Protein AF-A0A7S3NIK1-F1 (afdb_monomer_lite)

Structure (mmCIF, N/CA/C/O backbone):
data_AF-A0A7S3NIK1-F1
#
_entry.id   AF-A0A7S3NIK1-F1
#
loop_
_atom_site.group_PDB
_atom_site.id
_atom_site.type_symbol
_atom_site.label_atom_id
_atom_site.label_alt_id
_atom_site.label_comp_id
_atom_site.label_asym_id
_atom_site.label_entity_id
_atom_site.label_seq_id
_atom_site.pdbx_PDB_ins_code
_atom_site.Cartn_x
_atom_site.Cartn_y
_atom_site.Cartn_z
_atom_site.occupancy
_atom_site.B_iso_or_equiv
_atom_site.auth_seq_id
_atom_site.auth_comp_id
_atom_site.auth_asym_id
_atom_site.auth_atom_id
_atom_site.pdbx_PDB_model_num
ATOM 1 N N . MET A 1 1 ? -53.171 -4.114 9.695 1.00 40.03 1 MET A N 1
ATOM 2 C CA . MET A 1 1 ? -53.100 -5.341 10.516 1.00 40.03 1 MET A CA 1
ATOM 3 C C . MET A 1 1 ? -53.029 -4.921 11.972 1.00 40.03 1 MET A C 1
ATOM 5 O O . MET A 1 1 ? -52.036 -4.329 12.366 1.00 40.03 1 MET A O 1
ATOM 9 N N . ILE A 1 2 ? -54.111 -5.122 12.722 1.00 48.03 2 ILE A N 1
ATOM 10 C CA . ILE A 1 2 ? -54.216 -4.794 14.151 1.00 48.03 2 ILE A CA 1
ATOM 11 C C . ILE A 1 2 ? -54.358 -6.115 14.910 1.00 48.03 2 ILE A C 1
ATOM 13 O O . ILE A 1 2 ? -55.269 -6.879 14.589 1.00 48.03 2 ILE A O 1
ATOM 17 N N . PRO A 1 3 ? -53.511 -6.367 15.918 1.00 45.62 3 PRO A N 1
ATOM 18 C CA . PRO A 1 3 ? -53.855 -7.240 17.037 1.00 45.62 3 PRO A CA 1
ATOM 19 C C . PRO A 1 3 ? -53.638 -6.491 18.385 1.00 45.62 3 PRO A C 1
ATOM 21 O O . PRO A 1 3 ? -53.131 -5.371 18.390 1.00 45.62 3 PRO A O 1
ATOM 24 N N . PRO A 1 4 ? -54.121 -7.001 19.532 1.00 42.94 4 PRO A N 1
ATOM 25 C CA . PRO A 1 4 ? -55.386 -6.563 20.109 1.00 42.94 4 PRO A CA 1
ATOM 26 C C . PRO A 1 4 ? -55.231 -5.847 21.464 1.00 42.94 4 PRO A C 1
ATOM 28 O O . PRO A 1 4 ? -54.153 -5.719 22.039 1.00 42.94 4 PRO A O 1
ATOM 31 N N . GLN A 1 5 ? -56.379 -5.377 21.948 1.00 35.81 5 GLN A N 1
ATOM 32 C CA . GLN A 1 5 ? -56.616 -4.658 23.195 1.00 35.81 5 GLN A CA 1
ATOM 33 C C . GLN A 1 5 ? -56.135 -5.379 24.471 1.00 35.81 5 GLN A C 1
ATOM 35 O O . GLN A 1 5 ? -56.165 -6.602 24.583 1.00 35.81 5 GLN A O 1
ATOM 40 N N . LYS A 1 6 ? -55.780 -4.559 25.470 1.00 42.66 6 LYS A N 1
ATOM 41 C CA . LYS A 1 6 ? -55.542 -4.920 26.879 1.00 42.66 6 LYS A CA 1
ATOM 42 C C . LYS A 1 6 ? -56.757 -5.632 27.511 1.00 42.66 6 LYS A C 1
ATOM 44 O O . LYS A 1 6 ? -57.875 -5.161 27.312 1.00 42.66 6 LYS A O 1
ATOM 49 N N . PRO A 1 7 ? -56.561 -6.585 28.437 1.00 43.38 7 PRO A N 1
ATOM 50 C CA . PRO A 1 7 ? -57.414 -6.726 29.623 1.00 43.38 7 PRO A CA 1
ATOM 51 C C . PRO A 1 7 ? -56.885 -5.767 30.714 1.00 43.38 7 PRO A C 1
ATOM 53 O O . PRO A 1 7 ? -55.688 -5.715 30.972 1.00 43.38 7 PRO A O 1
ATOM 56 N N . SER A 1 8 ? -57.634 -4.794 31.239 1.00 36.41 8 SER A N 1
ATOM 57 C CA . SER A 1 8 ? -58.814 -4.854 32.119 1.00 36.41 8 SER A CA 1
ATOM 58 C C . SER A 1 8 ? -58.598 -5.618 33.438 1.00 36.41 8 SER A C 1
ATOM 60 O O . SER A 1 8 ? -58.523 -6.841 33.469 1.00 36.41 8 SER A O 1
ATOM 62 N N . ARG A 1 9 ? -58.489 -4.817 34.510 1.00 41.56 9 ARG A N 1
ATOM 63 C CA . ARG A 1 9 ? -58.678 -5.051 35.957 1.00 41.56 9 ARG A CA 1
ATOM 64 C C . ARG A 1 9 ? -58.806 -6.501 36.478 1.00 41.56 9 ARG A C 1
ATOM 66 O O . ARG A 1 9 ? -59.852 -7.129 36.358 1.00 41.56 9 ARG A O 1
ATOM 73 N N . ARG A 1 10 ? -57.836 -6.886 37.315 1.00 39.06 10 ARG A N 1
ATOM 74 C CA . ARG A 1 10 ? -58.044 -7.437 38.673 1.00 39.06 10 ARG A CA 1
ATOM 75 C C . ARG A 1 10 ? -57.141 -6.598 39.592 1.00 39.06 10 ARG A C 1
ATOM 77 O O . ARG A 1 10 ? -55.967 -6.460 39.292 1.00 39.06 10 ARG A O 1
ATOM 84 N N . GLY A 1 11 ? -57.600 -5.869 40.603 1.00 33.97 11 GLY A N 1
ATOM 85 C CA . GLY A 1 11 ? -58.694 -6.192 41.504 1.00 33.97 11 GLY A CA 1
ATOM 86 C C . GLY A 1 11 ? -58.183 -7.186 42.541 1.00 33.97 11 GLY A C 1
ATOM 87 O O . GLY A 1 11 ? -58.172 -8.376 42.258 1.00 33.97 11 GLY A O 1
ATOM 88 N N . SER A 1 12 ? -57.766 -6.644 43.692 1.00 41.38 12 SER A N 1
ATOM 89 C CA . SER A 1 12 ? -57.596 -7.293 45.002 1.00 41.38 12 SER A CA 1
ATOM 90 C C . SER A 1 12 ? -56.647 -8.492 45.116 1.00 41.38 12 SER A C 1
ATOM 92 O O . SER A 1 12 ? -56.980 -9.590 44.687 1.00 41.38 12 SER A O 1
ATOM 94 N N . PHE A 1 13 ? -55.553 -8.304 45.858 1.00 35.31 13 PHE A N 1
ATOM 95 C CA . PHE A 1 13 ? -55.378 -8.979 47.152 1.00 35.31 13 PHE A CA 1
ATOM 96 C C . PHE A 1 13 ? -54.256 -8.270 47.930 1.00 35.31 13 PHE A C 1
ATOM 98 O O . PHE A 1 13 ? -53.100 -8.679 47.920 1.00 35.31 13 PHE A O 1
ATOM 105 N N . SER A 1 14 ? -54.576 -7.140 48.564 1.00 36.00 14 SER A N 1
ATOM 106 C CA . SER A 1 14 ? -53.755 -6.659 49.673 1.00 36.00 14 SER A CA 1
ATOM 107 C C . SER A 1 14 ? -54.003 -7.618 50.830 1.00 36.00 14 SER A C 1
ATOM 109 O O . SER A 1 14 ? -55.100 -7.644 51.388 1.00 36.00 14 SER A O 1
ATOM 111 N N . TYR A 1 15 ? -53.014 -8.443 51.154 1.00 35.22 15 TYR A N 1
ATOM 112 C CA . TYR A 1 15 ? -53.015 -9.248 52.368 1.00 35.22 15 TYR A CA 1
ATOM 113 C C . TYR A 1 15 ? -52.790 -8.307 53.563 1.00 35.22 15 TYR A C 1
ATOM 115 O O . TYR A 1 15 ? -51.709 -8.248 54.136 1.00 35.22 15 TYR A O 1
ATOM 123 N N . SER A 1 16 ? -53.806 -7.515 53.916 1.00 39.84 16 SER A N 1
ATOM 124 C CA . SER A 1 16 ? -53.871 -6.768 55.177 1.00 39.84 16 SER A CA 1
ATOM 125 C C . SER A 1 16 ? -54.330 -7.730 56.278 1.00 39.84 16 SER A C 1
ATOM 127 O O . SER A 1 16 ? -55.423 -7.611 56.824 1.00 39.84 16 SER A O 1
ATOM 129 N N . GLY A 1 17 ? -53.526 -8.766 56.524 1.00 38.84 17 GLY A N 1
ATOM 130 C CA . GLY A 1 17 ? -53.769 -9.765 57.569 1.00 38.84 17 GLY A CA 1
ATOM 131 C C . GLY A 1 17 ? -53.157 -9.400 58.923 1.00 38.84 17 GLY A C 1
ATOM 132 O O . GLY A 1 17 ? -53.387 -10.109 59.894 1.00 38.84 17 GLY A O 1
ATOM 133 N N . TYR A 1 18 ? -52.397 -8.303 59.003 1.00 38.28 18 TYR A N 1
ATOM 134 C CA . TYR A 1 18 ? -51.656 -7.908 60.208 1.00 38.28 18 TYR A CA 1
ATOM 135 C C . TYR A 1 18 ? -51.915 -6.464 60.673 1.00 38.28 18 TYR A C 1
ATOM 137 O O . TYR A 1 18 ? -51.266 -5.998 61.603 1.00 38.28 18 TYR A O 1
ATOM 145 N N . ASP A 1 19 ? -52.926 -5.780 60.124 1.00 38.53 19 ASP A N 1
ATOM 146 C CA . ASP A 1 19 ? -53.358 -4.460 60.626 1.00 38.53 19 ASP A CA 1
ATOM 147 C C . ASP A 1 19 ? -54.192 -4.544 61.923 1.00 38.53 19 ASP A C 1
ATOM 149 O O . ASP A 1 19 ? -54.491 -3.527 62.547 1.00 38.53 19 ASP A O 1
ATOM 153 N N . GLY A 1 20 ? -54.561 -5.754 62.360 1.00 37.47 20 GLY A N 1
ATOM 154 C CA . GLY A 1 20 ? -55.362 -5.974 63.569 1.00 37.47 20 GLY A CA 1
ATOM 155 C C . GLY A 1 20 ? -54.567 -6.168 64.864 1.00 37.47 20 GLY A C 1
ATOM 156 O O . GLY A 1 20 ? -55.143 -6.018 65.935 1.00 37.47 20 GLY A O 1
ATOM 157 N N . LEU A 1 21 ? -53.268 -6.490 64.795 1.00 41.47 21 LEU A N 1
ATOM 158 C CA . LEU A 1 21 ? -52.481 -6.880 65.981 1.00 41.47 21 LEU A CA 1
ATOM 159 C C . LEU A 1 21 ? -51.352 -5.913 66.363 1.00 41.47 21 LEU A C 1
ATOM 161 O O . LEU A 1 21 ? -50.848 -5.984 67.480 1.00 41.47 21 LEU A O 1
ATOM 165 N N . VAL A 1 22 ? -51.007 -4.947 65.506 1.00 39.66 22 VAL A N 1
ATOM 166 C CA . VAL A 1 22 ? -50.006 -3.901 65.816 1.00 39.66 22 VAL A CA 1
ATOM 167 C C . VAL A 1 22 ? -50.674 -2.594 66.282 1.00 39.66 22 VAL A C 1
ATOM 169 O O . VAL A 1 22 ? -50.072 -1.527 66.282 1.00 39.66 22 VAL A O 1
ATOM 172 N N . ARG A 1 23 ? -51.935 -2.660 66.730 1.00 40.28 23 ARG A N 1
ATOM 173 C CA . ARG A 1 23 ? -52.625 -1.553 67.421 1.00 40.28 23 ARG A CA 1
ATOM 174 C C . ARG A 1 23 ? -52.653 -1.682 68.944 1.00 40.28 23 ARG A C 1
ATOM 176 O O . ARG A 1 23 ? -53.230 -0.833 69.606 1.00 40.28 23 ARG A O 1
ATOM 183 N N . CYS A 1 24 ? -51.992 -2.683 69.522 1.00 42.09 24 CYS A N 1
ATOM 184 C CA . CYS A 1 24 ? -52.022 -2.888 70.974 1.00 42.09 24 CYS A CA 1
ATOM 185 C C . CYS A 1 24 ? -50.869 -2.236 71.757 1.00 42.09 24 CYS A C 1
ATOM 187 O O . CYS A 1 24 ? -50.846 -2.376 72.972 1.00 42.09 24 CYS A O 1
ATOM 189 N N . ASN A 1 25 ? -49.941 -1.501 71.125 1.00 41.84 25 ASN A N 1
ATOM 190 C CA . ASN A 1 25 ? -48.767 -0.959 71.837 1.00 41.84 25 ASN A CA 1
ATOM 191 C C . ASN A 1 25 ? -48.508 0.547 71.692 1.00 41.84 25 ASN A C 1
ATOM 193 O O . ASN A 1 25 ? -47.425 1.008 72.037 1.00 41.84 25 ASN A O 1
ATOM 197 N N . LEU A 1 26 ? -49.500 1.343 71.281 1.00 41.62 26 LEU A N 1
ATOM 198 C CA . LEU A 1 26 ? -49.404 2.809 71.402 1.00 41.62 26 LEU A CA 1
ATOM 199 C C . LEU A 1 26 ? -50.635 3.478 72.032 1.00 41.62 26 LEU A C 1
ATOM 201 O O . LEU A 1 26 ? -50.735 4.700 72.032 1.00 41.62 26 LEU A O 1
ATOM 205 N N . GLU A 1 27 ? -51.538 2.694 72.622 1.00 38.38 27 GLU A N 1
ATOM 206 C CA . GLU A 1 27 ? -52.714 3.191 73.353 1.00 38.38 27 GLU A CA 1
ATOM 207 C C . GLU A 1 27 ? -52.687 2.834 74.845 1.00 38.38 27 GLU A C 1
ATOM 209 O O . GLU A 1 27 ? -53.660 3.058 75.545 1.00 38.38 27 GLU A O 1
ATOM 214 N N . ILE A 1 28 ? -51.571 2.341 75.396 1.00 44.88 28 ILE A N 1
ATOM 215 C CA . ILE A 1 28 ? -51.444 2.223 76.863 1.00 44.88 28 ILE A CA 1
ATOM 216 C C . ILE A 1 28 ? -50.908 3.534 77.462 1.00 44.88 28 ILE A C 1
ATOM 218 O O . ILE A 1 28 ? -51.388 3.975 78.506 1.00 44.88 28 ILE A O 1
ATOM 222 N N . GLU A 1 29 ? -50.013 4.244 76.762 1.00 39.91 29 GLU A N 1
ATOM 223 C CA . GLU A 1 29 ? -49.643 5.623 77.134 1.00 39.91 29 GLU A CA 1
ATOM 224 C C . GLU A 1 29 ? -50.674 6.664 76.674 1.00 39.91 29 GLU A C 1
ATOM 226 O O . GLU A 1 29 ? -50.793 7.722 77.294 1.00 39.91 29 GLU A O 1
ATOM 231 N N . THR A 1 30 ? -51.472 6.341 75.649 1.00 42.47 30 THR A N 1
ATOM 232 C CA . THR A 1 30 ? -52.573 7.185 75.155 1.00 42.47 30 THR A CA 1
ATOM 233 C C . THR A 1 30 ? -53.957 6.574 75.367 1.00 42.47 30 THR A C 1
ATOM 235 O O . THR A 1 30 ? -54.911 6.976 74.705 1.00 42.47 30 THR A O 1
ATOM 238 N N . CYS A 1 31 ? -54.119 5.731 76.395 1.00 42.75 31 CYS A N 1
ATOM 239 C CA . CYS A 1 31 ? -55.397 5.581 77.097 1.00 42.75 31 CYS A CA 1
ATOM 240 C C . CYS A 1 31 ? -55.687 6.921 77.794 1.00 42.75 31 CYS A C 1
ATOM 242 O O . CYS A 1 31 ? -55.640 7.075 79.018 1.00 42.75 31 CYS A O 1
ATOM 244 N N . ALA A 1 32 ? -55.908 7.941 76.968 1.00 44.91 32 ALA A N 1
ATOM 245 C CA . ALA A 1 32 ? -56.572 9.160 77.304 1.00 44.91 32 ALA A CA 1
ATOM 246 C C . ALA A 1 32 ? -57.941 8.704 77.777 1.00 44.91 32 ALA A C 1
ATOM 248 O O . ALA A 1 32 ? -58.820 8.373 76.984 1.00 44.91 32 ALA A O 1
ATOM 249 N N . ILE A 1 33 ? -58.084 8.641 79.100 1.00 46.81 33 ILE A N 1
ATOM 250 C CA . ILE A 1 33 ? -59.380 8.750 79.756 1.00 46.81 33 ILE A CA 1
ATOM 251 C C . ILE A 1 33 ? -60.106 9.849 78.976 1.00 46.81 33 ILE A C 1
ATOM 253 O O . ILE A 1 33 ? -59.570 10.965 78.950 1.00 46.81 33 ILE A O 1
ATOM 257 N N . PRO A 1 34 ? -61.217 9.539 78.278 1.00 45.56 34 PRO A N 1
ATOM 258 C CA . PRO A 1 34 ? -61.887 10.498 77.418 1.00 45.56 34 PRO A CA 1
ATOM 259 C C . PRO A 1 34 ? -62.023 11.809 78.179 1.00 45.56 34 PRO A C 1
ATOM 261 O O . PRO A 1 34 ? -62.511 11.816 79.312 1.00 45.56 34 PRO A O 1
ATOM 264 N N . SER A 1 35 ? -61.537 12.906 77.599 1.00 50.72 35 SER A N 1
ATOM 265 C CA . SER A 1 35 ? -61.493 14.229 78.240 1.00 50.72 35 SER A CA 1
ATOM 266 C C . SER A 1 35 ? -62.871 14.709 78.720 1.00 50.72 35 SER A C 1
ATOM 268 O O . SER A 1 35 ? -62.959 15.659 79.490 1.00 50.72 35 SER A O 1
ATOM 270 N N . GLU A 1 36 ? -63.935 14.040 78.274 1.00 50.03 36 GLU A N 1
ATOM 271 C CA . GLU A 1 36 ? -65.335 14.280 78.615 1.00 50.03 36 GLU A CA 1
ATOM 272 C C . GLU A 1 36 ? -65.764 13.680 79.967 1.00 50.03 36 GLU A C 1
ATOM 274 O O . GLU A 1 36 ? -66.833 14.013 80.475 1.00 50.03 36 GLU A O 1
ATOM 279 N N . LEU A 1 37 ? -64.927 12.858 80.610 1.00 50.84 37 LEU A N 1
ATOM 280 C CA . LEU A 1 37 ? -65.137 12.420 81.989 1.00 50.84 37 LEU A CA 1
ATOM 281 C C . LEU A 1 37 ? -64.324 13.304 82.939 1.00 50.84 37 LEU A C 1
ATOM 283 O O . LEU A 1 37 ? -63.102 13.177 83.079 1.00 50.84 37 LEU A O 1
ATOM 287 N N . ASN A 1 38 ? -65.034 14.208 83.613 1.00 50.50 38 ASN A N 1
ATOM 288 C CA . ASN A 1 38 ? -64.518 15.141 84.615 1.00 50.50 38 ASN A CA 1
ATOM 289 C C . ASN A 1 38 ? -64.199 14.406 85.939 1.00 50.50 38 ASN A C 1
ATOM 291 O O . ASN A 1 38 ? -64.773 14.674 86.989 1.00 50.50 38 ASN A O 1
ATOM 295 N N . LEU A 1 39 ? -63.327 13.399 85.859 1.00 56.00 39 LEU A N 1
ATOM 296 C CA . LEU A 1 39 ? -62.849 12.603 86.988 1.00 56.00 39 LEU A CA 1
ATOM 297 C C . LEU A 1 39 ? -61.749 13.369 87.733 1.00 56.00 39 LEU A C 1
ATOM 299 O O . LEU A 1 39 ? -60.856 13.948 87.102 1.00 56.00 39 LEU A O 1
ATOM 303 N N . ASN A 1 40 ? -61.802 13.349 89.068 1.00 65.50 40 ASN A N 1
ATOM 304 C CA . ASN A 1 40 ? -60.803 13.973 89.933 1.00 65.50 40 ASN A CA 1
ATOM 305 C C . ASN A 1 40 ? -59.407 13.374 89.644 1.00 65.50 40 ASN A C 1
ATOM 307 O O . ASN A 1 40 ? -59.286 12.229 89.206 1.00 65.50 40 ASN A O 1
ATOM 311 N N . VAL A 1 41 ? -58.331 14.132 89.879 1.00 64.62 41 VAL A N 1
ATOM 312 C CA . VAL A 1 41 ? -56.941 13.684 89.642 1.00 64.62 41 VAL A CA 1
ATOM 313 C C . VAL A 1 41 ? -56.649 12.369 90.377 1.00 64.62 41 VAL A C 1
ATOM 315 O O . VAL A 1 41 ? -55.933 11.515 89.855 1.00 64.62 41 VAL A O 1
ATOM 318 N N . GLU A 1 42 ? -57.251 12.180 91.549 1.00 64.50 42 GLU A N 1
ATOM 319 C CA . GLU A 1 42 ? -57.157 10.945 92.331 1.00 64.50 42 GLU A CA 1
ATOM 320 C C . GLU A 1 42 ? -57.913 9.767 91.693 1.00 64.50 42 GLU A C 1
ATOM 322 O O . GLU A 1 42 ? -57.385 8.658 91.667 1.00 64.50 42 GLU A O 1
ATOM 327 N N . ASP A 1 43 ? -59.062 9.996 91.054 1.00 65.50 43 ASP A N 1
ATOM 328 C CA . ASP A 1 43 ? -59.821 8.946 90.356 1.00 65.50 43 ASP A CA 1
ATOM 329 C C . ASP A 1 43 ? -59.130 8.514 89.057 1.00 65.50 43 ASP A C 1
ATOM 331 O O . ASP A 1 43 ? -59.113 7.334 88.712 1.00 65.50 43 ASP A O 1
ATOM 335 N N . LYS A 1 44 ? -58.476 9.448 88.352 1.00 63.59 44 LYS A N 1
ATOM 336 C CA . LYS A 1 44 ? -57.647 9.128 87.175 1.00 63.59 44 LYS A CA 1
ATOM 337 C C . LYS A 1 44 ? -56.408 8.316 87.558 1.00 63.59 44 LYS A C 1
ATOM 339 O O . LYS A 1 44 ? -56.015 7.408 86.822 1.00 63.59 44 LYS A O 1
ATOM 344 N N . LYS A 1 45 ? -55.797 8.612 88.711 1.00 64.88 45 LYS A N 1
ATOM 345 C CA . LYS A 1 45 ? -54.706 7.802 89.275 1.00 64.88 45 LYS A CA 1
ATOM 346 C C . LYS A 1 45 ? -55.202 6.428 89.714 1.00 64.88 45 LYS A C 1
ATOM 348 O O . LYS A 1 45 ? -54.518 5.445 89.447 1.00 64.88 45 LYS A O 1
ATOM 353 N N . LEU A 1 46 ? -56.377 6.348 90.340 1.00 66.38 46 LEU A N 1
ATOM 354 C CA . LEU A 1 46 ? -56.983 5.089 90.766 1.00 66.38 46 LEU A CA 1
ATOM 355 C C . LEU A 1 46 ? -57.329 4.204 89.565 1.00 66.38 46 LEU A C 1
ATOM 357 O O . LEU A 1 46 ? -56.964 3.036 89.569 1.00 66.38 46 LEU A O 1
ATOM 361 N N . ALA A 1 47 ? -57.919 4.767 88.509 1.00 61.91 47 ALA A N 1
ATOM 362 C CA . ALA A 1 47 ? -58.202 4.057 87.265 1.00 61.91 47 ALA A CA 1
ATOM 363 C C . ALA A 1 47 ? -56.916 3.566 86.584 1.00 61.91 47 ALA A C 1
ATOM 365 O O . ALA A 1 47 ? -56.827 2.398 86.224 1.00 61.91 47 ALA A O 1
ATOM 366 N N . LYS A 1 48 ? -55.870 4.403 86.483 1.00 63.25 48 LYS A N 1
ATOM 367 C CA . LYS A 1 48 ? -54.552 3.960 85.984 1.00 63.25 48 LYS A CA 1
ATOM 368 C C . LYS A 1 48 ? -53.950 2.837 86.831 1.00 63.25 48 LYS A C 1
ATOM 370 O O . LYS A 1 48 ? -53.372 1.909 86.276 1.00 63.25 48 LYS A O 1
ATOM 375 N N . LYS A 1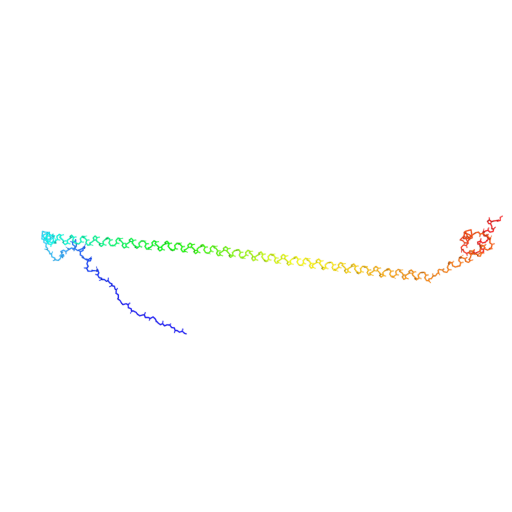 49 ? -54.092 2.907 88.157 1.00 61.78 49 LYS A N 1
ATOM 376 C CA . LYS A 1 49 ? -53.590 1.894 89.094 1.00 61.78 49 LYS A CA 1
ATOM 377 C C . LYS A 1 49 ? -54.393 0.591 89.020 1.00 61.78 49 LYS A C 1
ATOM 379 O O . LYS A 1 49 ? -53.801 -0.472 89.100 1.00 61.78 49 LYS A O 1
ATOM 384 N N . GLN A 1 50 ? -55.708 0.665 88.819 1.00 60.28 50 GLN A N 1
ATOM 385 C CA . GLN A 1 50 ? -56.580 -0.496 88.614 1.00 60.28 50 GLN A CA 1
ATOM 386 C C . GLN A 1 50 ? -56.325 -1.161 87.260 1.00 60.28 50 GLN A C 1
ATOM 388 O O . GLN A 1 50 ? -56.234 -2.378 87.204 1.00 60.28 50 GLN A O 1
ATOM 393 N N . ILE A 1 51 ? -56.114 -0.378 86.197 1.00 61.38 51 ILE A N 1
ATOM 394 C CA . ILE A 1 51 ? -55.728 -0.887 84.873 1.00 61.38 51 ILE A CA 1
ATOM 395 C C . ILE A 1 51 ? -54.344 -1.547 84.934 1.00 61.38 51 ILE A C 1
ATOM 397 O O . ILE A 1 51 ? -54.163 -2.636 84.403 1.00 61.38 51 ILE A O 1
ATOM 401 N N . SER A 1 52 ? -53.369 -0.952 85.633 1.00 57.06 52 SER A N 1
ATOM 402 C CA . SER A 1 52 ? -52.053 -1.585 85.814 1.00 57.06 52 SER A CA 1
ATOM 403 C C . SER A 1 52 ? -52.079 -2.796 86.754 1.00 57.06 52 SER A C 1
ATOM 405 O O . SER A 1 52 ? -51.109 -3.539 86.784 1.00 57.06 52 SER A O 1
ATOM 407 N N . GLN A 1 53 ? -53.137 -2.968 87.552 1.00 58.97 53 GLN A N 1
ATOM 408 C CA . GLN A 1 53 ? -53.364 -4.144 88.398 1.00 58.97 53 GLN A CA 1
ATOM 409 C C . GLN A 1 53 ? -54.204 -5.224 87.697 1.00 58.97 53 GLN A C 1
ATOM 411 O O . GLN A 1 53 ? -54.223 -6.354 88.169 1.00 58.97 53 GLN A O 1
ATOM 416 N N . SER A 1 54 ? -54.905 -4.887 86.606 1.00 56.88 54 SER A N 1
ATOM 417 C CA . SER A 1 54 ? -55.762 -5.805 85.841 1.00 56.88 54 SER A CA 1
ATOM 418 C C . SER A 1 54 ? -55.117 -6.331 84.561 1.00 56.88 54 SER A C 1
ATOM 420 O O . SER A 1 54 ? -55.706 -7.168 83.884 1.00 56.88 54 SER A O 1
ATOM 422 N N . ILE A 1 55 ? -53.969 -5.782 84.164 1.00 60.72 55 ILE A N 1
ATOM 423 C CA . ILE A 1 55 ? -53.181 -6.329 83.066 1.00 60.72 55 ILE A CA 1
ATOM 424 C C . ILE A 1 55 ? -52.317 -7.432 83.666 1.00 60.72 55 ILE A C 1
ATOM 426 O O . ILE A 1 55 ? -51.413 -7.147 84.448 1.00 60.72 55 ILE A O 1
ATOM 430 N N . ASP A 1 56 ? -52.608 -8.677 83.301 1.00 70.62 56 ASP A N 1
ATOM 431 C CA . ASP A 1 56 ? -51.813 -9.822 83.727 1.00 70.62 56 ASP A CA 1
ATOM 432 C C . ASP A 1 56 ? -50.354 -9.632 83.282 1.00 70.62 56 ASP A C 1
ATOM 434 O O . ASP A 1 56 ? -50.068 -9.433 82.095 1.00 70.62 56 ASP A O 1
ATOM 438 N N . ASP A 1 57 ? -49.416 -9.714 84.228 1.00 69.31 57 ASP A N 1
ATOM 439 C CA . ASP A 1 57 ? -47.972 -9.649 83.952 1.00 69.31 57 ASP A CA 1
ATOM 440 C C . ASP A 1 57 ? -47.546 -10.703 82.905 1.00 69.31 57 ASP A C 1
ATOM 442 O O . ASP A 1 57 ? -46.625 -10.484 82.108 1.00 69.31 57 ASP A O 1
ATOM 446 N N . ASP A 1 58 ? -48.284 -11.813 82.828 1.00 71.88 58 ASP A N 1
ATOM 447 C CA . ASP A 1 58 ? -48.133 -12.857 81.815 1.00 71.88 58 ASP A CA 1
ATOM 448 C C . ASP A 1 58 ? -48.499 -12.366 80.400 1.00 71.88 58 ASP A C 1
ATOM 450 O O . ASP A 1 58 ? -47.794 -12.675 79.433 1.00 71.88 58 ASP A O 1
ATOM 454 N N . ALA A 1 59 ? -49.540 -11.537 80.257 1.00 76.06 59 ALA A N 1
ATOM 455 C CA . ALA A 1 59 ? -49.944 -10.947 78.979 1.00 76.06 59 ALA A CA 1
ATOM 456 C C . ALA A 1 59 ? -48.926 -9.903 78.484 1.00 76.06 59 ALA A C 1
ATOM 458 O O . ALA A 1 59 ? -48.591 -9.871 77.298 1.00 76.06 59 ALA A O 1
ATOM 459 N N . LEU A 1 60 ? -48.359 -9.095 79.389 1.00 77.00 60 LEU A N 1
ATOM 460 C CA . LEU A 1 60 ? -47.268 -8.167 79.056 1.00 77.00 60 LEU A CA 1
ATOM 461 C C . LEU A 1 60 ? -45.989 -8.905 78.648 1.00 77.00 60 LEU A C 1
ATOM 463 O O . LEU A 1 60 ? -45.291 -8.478 77.723 1.00 77.00 60 LEU A O 1
ATOM 467 N N . THR A 1 61 ? -45.690 -10.025 79.306 1.00 80.31 61 THR A N 1
ATOM 468 C CA . THR A 1 61 ? -44.532 -10.866 78.981 1.00 80.31 61 THR A CA 1
ATOM 469 C C . THR A 1 61 ? -44.682 -11.520 77.604 1.00 80.31 61 THR A C 1
ATOM 471 O O . THR A 1 61 ? -43.731 -11.512 76.817 1.00 80.31 61 THR A O 1
ATOM 474 N N . LEU A 1 62 ? -45.880 -12.009 77.265 1.00 79.88 62 LEU A N 1
ATOM 475 C CA . LEU A 1 62 ? -46.210 -12.515 75.927 1.00 79.88 62 LEU A CA 1
ATOM 476 C C . LEU A 1 62 ? -46.072 -11.429 74.850 1.00 79.88 62 LEU A C 1
ATOM 478 O O . LEU A 1 62 ? -45.407 -11.661 73.840 1.00 79.88 62 LEU A O 1
ATOM 482 N N . CYS A 1 63 ? -46.602 -10.225 75.088 1.00 81.12 63 CYS A N 1
ATOM 483 C CA . CYS A 1 63 ? -46.465 -9.098 74.161 1.00 81.12 63 CYS A CA 1
ATOM 484 C C . CYS A 1 63 ? -45.000 -8.707 73.919 1.00 81.12 63 CYS A C 1
ATOM 486 O O . CYS A 1 63 ? -44.608 -8.484 72.775 1.00 81.12 63 CYS A O 1
ATOM 488 N N . ARG A 1 64 ? -44.163 -8.659 74.965 1.00 82.75 64 ARG A N 1
ATOM 489 C CA . ARG A 1 64 ? -42.725 -8.370 74.811 1.00 82.75 64 ARG A CA 1
ATOM 490 C C . ARG A 1 64 ? -41.996 -9.452 74.019 1.00 82.75 64 ARG A C 1
ATOM 492 O O . ARG A 1 64 ? -41.127 -9.126 73.216 1.00 82.75 64 ARG A O 1
ATOM 499 N N . ARG A 1 65 ? -42.344 -10.726 74.225 1.00 85.88 65 ARG A N 1
ATOM 500 C CA . ARG A 1 65 ? -41.743 -11.844 73.486 1.00 85.88 65 ARG A CA 1
ATOM 501 C C . ARG A 1 65 ? -42.126 -11.810 72.002 1.00 85.88 65 ARG A C 1
ATOM 503 O O . ARG A 1 65 ? -41.250 -11.991 71.163 1.00 85.88 65 ARG A O 1
ATOM 510 N N . GLU A 1 66 ? -43.388 -11.534 71.674 1.00 85.06 66 GLU A N 1
ATOM 511 C CA . GLU A 1 66 ? -43.825 -11.398 70.276 1.00 85.06 66 GLU A CA 1
ATOM 512 C C . GLU A 1 66 ? -43.235 -10.159 69.593 1.00 85.06 66 GLU A C 1
ATOM 514 O O . GLU A 1 66 ? -42.813 -10.249 68.443 1.00 85.06 66 GLU A O 1
ATOM 519 N N . LEU A 1 67 ? -43.116 -9.026 70.296 1.00 84.62 67 LEU A N 1
ATOM 520 C CA . LEU A 1 67 ? -42.410 -7.852 69.768 1.00 84.62 67 LEU A CA 1
ATOM 521 C C . LEU A 1 67 ? -40.937 -8.158 69.473 1.00 84.62 67 LEU A C 1
ATOM 523 O O . LEU A 1 67 ? -40.461 -7.820 68.395 1.00 84.62 67 LEU A O 1
ATOM 527 N N . GLY A 1 68 ? -40.242 -8.851 70.382 1.00 90.25 68 GLY A N 1
ATOM 528 C CA . GLY A 1 68 ? -38.859 -9.278 70.155 1.00 90.25 68 GLY A CA 1
ATOM 529 C C . GLY A 1 68 ? -38.718 -10.199 68.939 1.00 90.25 68 GLY A C 1
ATOM 530 O O . GLY A 1 68 ? -37.808 -10.016 68.135 1.00 90.25 68 GLY A O 1
ATOM 531 N N . ARG A 1 69 ? -39.658 -11.136 68.749 1.00 92.06 69 ARG A N 1
ATOM 532 C CA . ARG A 1 69 ? -39.692 -12.033 67.581 1.00 92.06 69 ARG A CA 1
ATOM 533 C C . ARG A 1 69 ? -39.895 -11.266 66.270 1.00 92.06 69 ARG A C 1
ATOM 535 O O . ARG A 1 69 ? -39.186 -11.525 65.304 1.00 92.06 69 ARG A O 1
ATOM 542 N N . LEU A 1 70 ? -40.827 -10.311 66.248 1.00 90.00 70 LEU A N 1
ATOM 543 C CA . LEU A 1 70 ? -41.108 -9.479 65.072 1.00 90.00 70 LEU A CA 1
ATOM 544 C C . LEU A 1 70 ? -39.954 -8.522 64.743 1.00 90.00 70 LEU A C 1
ATOM 546 O O . LEU A 1 70 ? -39.663 -8.288 63.573 1.00 90.00 70 LEU A O 1
ATOM 550 N N . GLU A 1 71 ? -39.281 -7.963 65.750 1.00 90.44 71 GLU A N 1
ATOM 551 C CA . GLU A 1 71 ? -38.084 -7.142 65.537 1.00 90.44 71 GLU A CA 1
ATOM 552 C C . GLU A 1 71 ? -36.928 -7.960 64.956 1.00 90.44 71 GLU A C 1
ATOM 554 O O . GLU A 1 71 ? -36.221 -7.475 64.070 1.00 90.44 71 GLU A O 1
ATOM 559 N N . GLU A 1 72 ? -36.755 -9.200 65.414 1.00 90.88 72 GLU A N 1
ATOM 560 C CA . GLU A 1 72 ? -35.741 -10.118 64.899 1.00 90.88 72 GLU A CA 1
ATOM 561 C C . GLU A 1 72 ? -36.047 -10.565 63.460 1.00 90.88 72 GLU A C 1
ATOM 563 O O . GLU A 1 72 ? -35.159 -10.511 62.609 1.00 90.88 72 GLU A O 1
ATOM 568 N N . GLU A 1 73 ? -37.307 -10.883 63.148 1.00 90.44 73 GLU A N 1
ATOM 569 C CA . GLU A 1 73 ? -37.777 -11.176 61.784 1.00 90.44 73 GLU A CA 1
ATOM 570 C C . GLU A 1 73 ? -37.538 -9.987 60.840 1.00 90.44 73 GLU A C 1
ATOM 572 O O . GLU A 1 73 ? -36.932 -10.140 59.779 1.00 90.44 73 GLU A O 1
ATOM 577 N N . ARG A 1 74 ? -37.888 -8.767 61.269 1.00 91.62 74 ARG A N 1
ATOM 578 C CA . ARG A 1 74 ? -37.667 -7.546 60.479 1.00 91.62 74 ARG A CA 1
ATOM 579 C C . ARG A 1 74 ? -36.179 -7.256 60.255 1.00 91.62 74 ARG A C 1
ATOM 581 O O . ARG A 1 74 ? -35.807 -6.729 59.207 1.00 91.62 74 ARG A O 1
ATOM 588 N N . ARG A 1 75 ? -35.315 -7.585 61.224 1.00 93.75 75 ARG A N 1
ATOM 589 C CA . ARG A 1 75 ? -33.857 -7.427 61.092 1.00 93.75 75 ARG A CA 1
ATOM 590 C C . ARG A 1 75 ? -33.284 -8.407 60.066 1.00 93.75 75 ARG A C 1
ATOM 592 O O . ARG A 1 75 ? -32.456 -8.000 59.256 1.00 93.75 75 ARG A O 1
ATOM 599 N N . LEU A 1 76 ? -33.742 -9.660 60.084 1.00 93.44 76 LEU A N 1
ATOM 600 C CA . LEU A 1 76 ? -33.339 -10.687 59.119 1.00 93.44 76 LEU A CA 1
ATOM 601 C C . LEU A 1 76 ? -33.798 -10.339 57.695 1.00 93.44 76 LEU A C 1
ATOM 603 O O . LEU A 1 76 ? -33.008 -10.454 56.761 1.00 93.44 76 LEU A O 1
ATOM 607 N N . GLU A 1 77 ? -35.025 -9.838 57.525 1.00 91.69 77 GLU A N 1
ATOM 608 C CA . GLU A 1 77 ? -35.516 -9.373 56.219 1.00 91.69 77 GLU A CA 1
ATOM 609 C C . GLU A 1 77 ? -34.698 -8.194 55.668 1.00 91.69 77 GLU A C 1
ATOM 611 O O . GLU A 1 77 ? -34.408 -8.134 54.470 1.00 91.69 77 GLU A O 1
ATOM 616 N N . GLU A 1 78 ? -34.302 -7.245 56.523 1.00 93.19 78 GLU A N 1
ATOM 617 C CA . GLU A 1 78 ? -33.476 -6.109 56.106 1.00 93.19 78 GLU A CA 1
ATOM 618 C C . GLU A 1 78 ? -32.061 -6.552 55.696 1.00 93.19 78 GLU A C 1
ATOM 620 O O . GLU A 1 78 ? -31.497 -6.025 54.734 1.00 93.19 78 GLU A O 1
ATOM 625 N N . GLU A 1 79 ? -31.492 -7.534 56.396 1.00 94.38 79 GLU A N 1
ATOM 626 C CA . GLU A 1 79 ? -30.186 -8.113 56.080 1.00 94.38 79 GLU A CA 1
ATOM 627 C C . GLU A 1 79 ? -30.227 -8.916 54.771 1.00 94.38 79 GLU A C 1
ATOM 629 O O . GLU A 1 79 ? -29.391 -8.702 53.890 1.00 94.38 79 GLU A O 1
ATOM 634 N N . GLU A 1 80 ? -31.260 -9.739 54.567 1.00 94.44 80 GLU A N 1
ATOM 635 C CA . GLU A 1 80 ? -31.468 -10.468 53.312 1.00 94.44 80 GLU A CA 1
ATOM 636 C C . GLU A 1 80 ? -31.682 -9.507 52.132 1.00 94.44 80 GLU A C 1
ATOM 638 O O . GLU A 1 80 ? -31.151 -9.708 51.033 1.00 94.44 80 GLU A O 1
ATOM 643 N N . LYS A 1 81 ? -32.426 -8.416 52.348 1.00 95.06 81 LYS A N 1
ATOM 644 C CA . LYS A 1 81 ? -32.604 -7.369 51.339 1.00 95.06 81 LYS A CA 1
ATOM 645 C C . LYS A 1 81 ? -31.269 -6.720 50.971 1.00 95.06 81 LYS A C 1
ATOM 647 O O . LYS A 1 81 ? -30.994 -6.571 49.779 1.00 95.06 81 LYS A O 1
ATOM 652 N N . LYS A 1 82 ? -30.428 -6.387 51.956 1.00 94.69 82 LYS A N 1
ATOM 653 C CA . LYS A 1 82 ? -29.079 -5.841 51.719 1.00 94.69 82 LYS A CA 1
ATOM 654 C C . LYS A 1 82 ? -28.209 -6.822 50.937 1.00 94.69 82 LYS A C 1
ATOM 656 O O . LYS A 1 82 ? -27.578 -6.419 49.963 1.00 94.69 82 LYS A O 1
ATOM 661 N N . GLU A 1 83 ? -28.237 -8.109 51.279 1.00 93.19 83 GLU A N 1
ATOM 662 C CA . GLU A 1 83 ? -27.469 -9.136 50.567 1.00 93.19 83 GLU A CA 1
ATOM 663 C C . GLU A 1 83 ? -27.930 -9.289 49.106 1.00 93.19 83 GLU A C 1
ATOM 665 O O . GLU A 1 83 ? -27.113 -9.394 48.184 1.00 93.19 83 GLU A O 1
ATOM 670 N N . ARG A 1 84 ? -29.246 -9.262 48.859 1.00 93.94 84 ARG A N 1
ATOM 671 C CA . ARG A 1 84 ? -29.813 -9.305 47.501 1.00 93.94 84 ARG A CA 1
ATOM 672 C C . ARG A 1 84 ? -29.421 -8.068 46.692 1.00 93.94 84 ARG A C 1
ATOM 674 O O . ARG A 1 84 ? -29.009 -8.206 45.539 1.00 93.94 84 ARG A O 1
ATOM 681 N N . GLU A 1 85 ? -29.513 -6.876 47.278 1.00 94.50 85 GLU A N 1
ATOM 682 C CA . GLU A 1 85 ? -29.099 -5.622 46.635 1.00 94.50 85 GLU A CA 1
ATOM 683 C C . GLU A 1 85 ? -27.597 -5.616 46.315 1.00 94.50 85 GLU A C 1
ATOM 685 O O . GLU A 1 85 ? -27.195 -5.214 45.219 1.00 94.50 85 GLU A O 1
ATOM 690 N N . GLU A 1 86 ? -26.763 -6.135 47.216 1.00 93.69 86 GLU A N 1
ATOM 691 C CA . GLU A 1 86 ? -25.323 -6.254 47.002 1.00 93.69 86 GLU A CA 1
ATOM 692 C C . GLU A 1 86 ? -24.984 -7.260 45.893 1.00 93.69 86 GLU A C 1
ATOM 694 O O . GLU A 1 86 ? -24.195 -6.942 44.997 1.00 93.69 86 GLU A O 1
ATOM 699 N N . LYS A 1 87 ? -25.650 -8.422 45.846 1.00 95.56 87 LYS A N 1
ATOM 700 C CA . LYS A 1 87 ? -25.512 -9.381 44.733 1.00 95.56 87 LYS A CA 1
ATOM 701 C C . LYS A 1 87 ? -25.888 -8.757 43.386 1.00 95.56 87 LYS A C 1
ATOM 703 O O . LYS A 1 87 ? -25.167 -8.941 42.399 1.00 95.56 87 LYS A O 1
ATOM 708 N N . VAL A 1 88 ? -26.980 -7.989 43.328 1.00 95.12 88 VAL A N 1
ATOM 709 C CA . VAL A 1 88 ? -27.395 -7.264 42.111 1.00 95.12 88 VAL A CA 1
ATOM 710 C C . VAL A 1 88 ? -26.362 -6.208 41.715 1.00 95.12 88 VAL A C 1
ATOM 712 O O . VAL A 1 88 ? -26.018 -6.075 40.540 1.00 95.12 88 VAL A O 1
ATOM 715 N N . ARG A 1 89 ? -25.809 -5.475 42.683 1.00 95.44 89 ARG A N 1
ATOM 716 C CA . ARG A 1 89 ? -24.766 -4.480 42.420 1.00 95.44 89 ARG A CA 1
ATOM 717 C C . ARG A 1 89 ? -23.492 -5.124 41.869 1.00 95.44 89 ARG A C 1
ATOM 719 O O . ARG A 1 89 ? -22.960 -4.640 40.872 1.00 95.44 89 ARG A O 1
ATOM 726 N N . ILE A 1 90 ? -23.026 -6.220 42.466 1.00 94.94 90 ILE A N 1
ATOM 727 C CA . ILE A 1 90 ? -21.819 -6.935 42.024 1.00 94.94 90 ILE A CA 1
ATOM 728 C C . ILE A 1 90 ? -22.003 -7.479 40.603 1.00 94.94 90 ILE A C 1
ATOM 730 O O . ILE A 1 90 ? -21.138 -7.294 39.746 1.00 94.94 90 ILE A O 1
ATOM 734 N N . THR A 1 91 ? -23.145 -8.112 40.326 1.00 95.19 91 THR A N 1
ATOM 735 C CA . THR A 1 91 ? -23.451 -8.643 38.987 1.00 95.19 91 THR A CA 1
ATOM 736 C C . THR A 1 91 ? -23.554 -7.545 37.933 1.00 95.19 91 THR A C 1
ATOM 738 O O . THR A 1 91 ? -23.022 -7.711 36.836 1.00 95.19 91 THR A O 1
ATOM 741 N N . LYS A 1 92 ? -24.156 -6.398 38.267 1.00 95.69 92 LYS A N 1
ATOM 742 C CA . LYS A 1 92 ? -24.204 -5.237 37.372 1.00 95.69 92 LYS A CA 1
ATOM 743 C C . LYS A 1 92 ? -22.804 -4.715 37.040 1.00 95.69 92 LYS A C 1
ATOM 745 O O . LYS A 1 92 ? -22.488 -4.566 35.865 1.00 95.69 92 LYS A O 1
ATOM 750 N N . VAL A 1 93 ? -21.954 -4.509 38.048 1.00 95.75 93 VAL A N 1
ATOM 751 C CA . VAL A 1 93 ? -20.571 -4.033 37.848 1.00 95.75 93 VAL A CA 1
ATOM 752 C C . VAL A 1 93 ? -19.766 -5.016 36.997 1.00 95.75 93 VAL A C 1
ATOM 754 O O . VAL A 1 93 ? -19.028 -4.605 36.103 1.00 95.75 93 VAL A O 1
ATOM 757 N N . ARG A 1 94 ? -19.928 -6.323 37.228 1.00 95.88 94 ARG A N 1
ATOM 758 C CA . ARG A 1 94 ? -19.270 -7.354 36.419 1.00 95.88 94 ARG A CA 1
ATOM 759 C C . ARG A 1 94 ? -19.708 -7.292 34.956 1.00 95.88 94 ARG A C 1
ATOM 761 O O . ARG A 1 94 ? -18.853 -7.309 34.077 1.00 95.88 94 ARG A O 1
ATOM 768 N N . LYS A 1 95 ? -21.011 -7.163 34.700 1.00 96.56 95 LYS A N 1
ATOM 769 C CA . LYS A 1 95 ? -21.548 -7.054 33.341 1.00 96.56 95 LYS A CA 1
ATOM 770 C C . LYS A 1 95 ? -21.055 -5.792 32.629 1.00 96.56 95 LYS A C 1
ATOM 772 O O . LYS A 1 95 ? -20.637 -5.867 31.482 1.00 96.56 95 LYS A O 1
ATOM 777 N N . GLU A 1 96 ? -21.047 -4.649 33.313 1.00 95.75 96 GLU A N 1
ATOM 778 C CA . GLU A 1 96 ? -20.526 -3.391 32.756 1.00 95.75 96 GLU A CA 1
ATOM 779 C C . GLU A 1 96 ? -19.035 -3.493 32.411 1.00 95.75 96 GLU A C 1
ATOM 781 O O . GLU A 1 96 ? -18.606 -2.995 31.370 1.00 95.75 96 GLU A O 1
ATOM 786 N N . ARG A 1 97 ? -18.249 -4.188 33.241 1.00 95.56 97 ARG A N 1
ATOM 787 C CA . ARG A 1 97 ? -16.835 -4.451 32.965 1.00 95.56 97 ARG A CA 1
ATOM 788 C C . ARG A 1 97 ? -16.645 -5.358 31.747 1.00 95.56 97 ARG A C 1
ATOM 790 O O . ARG A 1 97 ? -15.843 -5.026 30.882 1.00 95.56 97 ARG A O 1
ATOM 797 N N . GLU A 1 98 ? -17.382 -6.463 31.661 1.00 96.19 98 GLU A N 1
ATOM 798 C CA . GLU A 1 98 ? -17.323 -7.382 30.515 1.00 96.19 98 GLU A CA 1
ATOM 799 C C . GLU A 1 98 ? -17.745 -6.674 29.212 1.00 96.19 98 GLU A C 1
ATOM 801 O O . GLU A 1 98 ? -17.090 -6.821 28.179 1.00 96.19 98 GLU A O 1
ATOM 806 N N . GLU A 1 99 ? -18.778 -5.826 29.256 1.00 95.75 99 GLU A N 1
ATOM 807 C CA . GLU A 1 99 ? -19.190 -5.006 28.111 1.00 95.75 99 GLU A CA 1
ATOM 808 C C . GLU A 1 99 ? -18.132 -3.965 27.718 1.00 95.75 99 GLU A C 1
ATOM 810 O O . GLU A 1 99 ? -17.903 -3.743 26.527 1.00 95.75 99 GLU A O 1
ATOM 815 N N . ALA A 1 100 ? -17.474 -3.324 28.687 1.00 95.88 100 ALA A N 1
ATOM 816 C CA . ALA A 1 100 ? -16.396 -2.375 28.418 1.00 95.88 100 ALA A CA 1
ATOM 817 C C . ALA A 1 100 ? -15.174 -3.065 27.790 1.00 95.88 100 ALA A C 1
ATOM 819 O O . ALA A 1 100 ? -14.614 -2.559 26.815 1.00 95.88 100 ALA A O 1
ATOM 820 N N . GLU A 1 101 ? -14.797 -4.241 28.295 1.00 96.25 101 GLU A N 1
ATOM 821 C CA . GLU A 1 101 ? -13.712 -5.056 27.741 1.00 96.25 101 GLU A CA 1
ATOM 822 C C . GLU A 1 101 ? -14.040 -5.522 26.312 1.00 96.25 101 GLU A C 1
ATOM 824 O O . GLU A 1 101 ? -13.202 -5.390 25.417 1.00 96.25 101 GLU A O 1
ATOM 829 N N . ALA A 1 102 ? -15.276 -5.961 26.051 1.00 95.94 102 ALA A N 1
ATOM 830 C CA . ALA A 1 102 ? -15.724 -6.340 24.710 1.00 95.94 102 ALA A CA 1
ATOM 831 C C . ALA A 1 102 ? -15.701 -5.158 23.724 1.00 95.94 102 ALA A C 1
ATOM 833 O O . ALA A 1 102 ? -15.278 -5.310 22.576 1.00 95.94 102 ALA A O 1
ATOM 834 N N . ARG A 1 103 ? -16.106 -3.956 24.161 1.00 96.19 103 ARG A N 1
ATOM 835 C CA . ARG A 1 103 ? -16.018 -2.738 23.334 1.00 96.19 103 ARG A CA 1
ATOM 836 C C . ARG A 1 103 ? -14.570 -2.388 23.007 1.00 96.19 103 ARG A C 1
ATOM 838 O O . A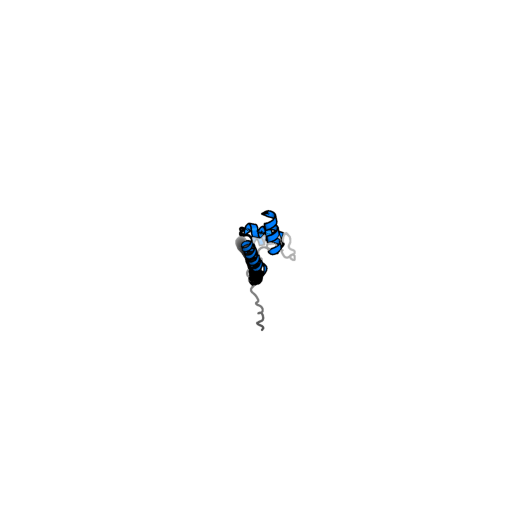RG A 1 103 ? -14.273 -2.121 21.846 1.00 96.19 103 ARG A O 1
ATOM 845 N N . ALA A 1 104 ? -13.674 -2.450 23.990 1.00 96.31 104 ALA A N 1
ATOM 846 C CA . ALA A 1 104 ? -12.255 -2.180 23.782 1.00 96.31 104 ALA A CA 1
ATOM 847 C C . ALA A 1 104 ? -11.609 -3.190 22.815 1.00 96.31 104 ALA A C 1
ATOM 849 O O . ALA A 1 104 ? -10.823 -2.806 21.947 1.00 96.31 104 ALA A O 1
ATOM 850 N N . GLN A 1 105 ? -11.964 -4.476 22.918 1.00 96.81 105 GLN A N 1
ATOM 851 C CA . GLN A 1 105 ? -11.498 -5.503 21.983 1.00 96.81 105 GLN A CA 1
ATOM 852 C C . GLN A 1 105 ? -12.023 -5.270 20.563 1.00 96.81 105 GLN A C 1
ATOM 854 O O . GLN A 1 105 ? -11.237 -5.291 19.617 1.00 96.81 105 GLN A O 1
ATOM 859 N N . ASN A 1 106 ? -13.317 -4.979 20.409 1.00 96.69 106 ASN A N 1
ATOM 860 C CA . ASN A 1 106 ? -13.903 -4.672 19.104 1.00 96.69 106 ASN A CA 1
ATOM 861 C C . ASN A 1 106 ? -13.278 -3.426 18.471 1.00 96.69 106 ASN A C 1
ATOM 863 O O . ASN A 1 106 ? -12.990 -3.421 17.277 1.00 96.69 106 ASN A O 1
ATOM 867 N N . GLU A 1 107 ? -13.013 -2.387 19.261 1.00 96.75 107 GLU A N 1
ATOM 868 C CA . GLU A 1 107 ? -12.338 -1.188 18.772 1.00 96.75 107 GLU A CA 1
ATOM 869 C C . GLU A 1 107 ? -10.904 -1.491 18.320 1.00 96.75 107 GLU A C 1
ATOM 871 O O . GLU A 1 107 ? -10.479 -1.025 17.262 1.00 96.75 107 GLU A O 1
ATOM 876 N N . LYS A 1 108 ? -10.162 -2.312 19.073 1.00 97.50 108 LYS A N 1
ATOM 877 C CA . LYS A 1 108 ? -8.814 -2.739 18.680 1.00 97.50 108 LYS A CA 1
ATOM 878 C C . LYS A 1 108 ? -8.835 -3.505 17.355 1.00 97.50 108 LYS A C 1
ATOM 880 O O . LYS A 1 108 ? -8.037 -3.193 16.474 1.00 97.50 108 LYS A O 1
ATOM 885 N N . LEU A 1 109 ? -9.766 -4.446 17.193 1.00 97.12 109 LEU A N 1
ATOM 886 C CA . LEU A 1 109 ? -9.933 -5.205 15.951 1.00 97.12 109 LEU A CA 1
ATOM 887 C C . LEU A 1 109 ? -10.323 -4.301 14.775 1.00 97.12 109 LEU A C 1
ATOM 889 O O . LEU A 1 109 ? -9.787 -4.459 13.682 1.00 97.12 109 LEU A O 1
ATOM 893 N N . ALA A 1 110 ? -11.207 -3.324 14.992 1.00 97.38 110 ALA A N 1
ATOM 894 C CA . ALA A 1 110 ? -11.595 -2.366 13.960 1.00 97.38 110 ALA A CA 1
ATOM 895 C C . ALA A 1 110 ? -10.415 -1.483 13.521 1.00 97.38 110 ALA A C 1
ATOM 897 O O . ALA A 1 110 ? -10.225 -1.251 12.327 1.00 97.38 110 ALA A O 1
ATOM 898 N N . ARG A 1 111 ? -9.589 -1.024 14.472 1.00 97.44 111 ARG A N 1
ATOM 899 C CA . ARG A 1 111 ? -8.367 -0.259 14.175 1.00 97.44 111 ARG A CA 1
ATOM 900 C C . ARG A 1 111 ? -7.361 -1.094 13.385 1.00 97.44 111 ARG A C 1
ATOM 902 O O . ARG A 1 111 ? -6.827 -0.606 12.396 1.00 97.44 111 ARG A O 1
ATOM 909 N N . GLU A 1 112 ? -7.149 -2.346 13.780 1.00 97.38 112 GLU A N 1
ATOM 910 C CA . GLU A 1 112 ? -6.243 -3.261 13.080 1.00 97.38 112 GLU A CA 1
ATOM 911 C C . GLU A 1 112 ? -6.741 -3.586 11.662 1.00 97.38 112 GLU A C 1
ATOM 913 O O . GLU A 1 112 ? -5.960 -3.575 10.713 1.00 97.38 112 GLU A O 1
ATOM 918 N N . ALA A 1 113 ? -8.047 -3.803 11.483 1.00 97.56 113 ALA A N 1
ATOM 919 C CA . ALA A 1 113 ? -8.641 -4.000 10.163 1.00 97.56 113 ALA A CA 1
ATOM 920 C C . ALA A 1 113 ? -8.447 -2.768 9.261 1.00 97.56 113 ALA A C 1
ATOM 922 O O . ALA A 1 113 ? -8.027 -2.911 8.112 1.00 97.56 113 ALA A O 1
ATOM 923 N N . ALA A 1 114 ? -8.673 -1.563 9.795 1.00 97.38 114 ALA A N 1
ATOM 924 C CA . ALA A 1 114 ? -8.457 -0.316 9.064 1.00 97.38 114 ALA A CA 1
ATOM 925 C C . ALA A 1 114 ? -6.974 -0.089 8.713 1.00 97.38 114 ALA A C 1
ATOM 927 O O . ALA A 1 114 ? -6.658 0.433 7.644 1.00 97.38 114 ALA A O 1
ATOM 928 N N . GLU A 1 115 ? -6.047 -0.479 9.589 1.00 96.75 115 GLU A N 1
ATOM 929 C CA . GLU A 1 115 ? -4.611 -0.393 9.316 1.00 96.75 115 GLU A CA 1
ATOM 930 C C . GLU A 1 115 ? -4.185 -1.356 8.202 1.00 96.75 115 GLU A C 1
ATOM 932 O O . GLU A 1 115 ? -3.508 -0.933 7.260 1.00 96.75 115 GLU A O 1
ATOM 937 N N . ARG A 1 116 ? -4.654 -2.609 8.248 1.00 97.50 116 ARG A N 1
ATOM 938 C CA . ARG A 1 116 ? -4.410 -3.601 7.189 1.00 97.50 116 ARG A CA 1
ATOM 939 C C . ARG A 1 116 ? -4.983 -3.159 5.846 1.00 97.50 116 ARG A C 1
ATOM 941 O O . ARG A 1 116 ? -4.335 -3.338 4.821 1.00 97.50 116 ARG A O 1
ATOM 948 N N . GLU A 1 117 ? -6.165 -2.546 5.832 1.00 97.31 117 GLU A N 1
ATOM 949 C CA . GLU A 1 117 ? -6.750 -1.998 4.604 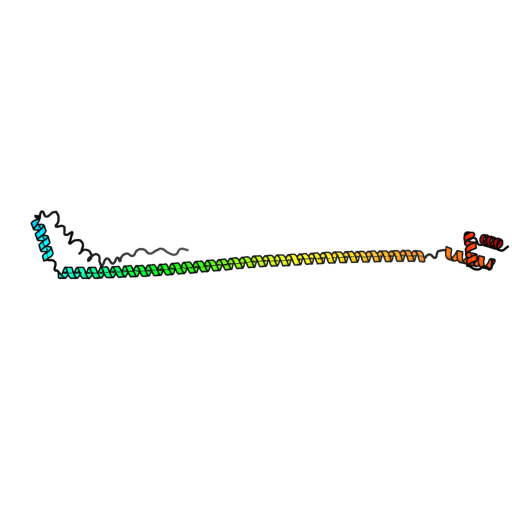1.00 97.31 117 GLU A CA 1
ATOM 950 C C . GLU A 1 117 ? -5.890 -0.862 4.028 1.00 97.31 117 GLU A C 1
ATOM 952 O O . GLU A 1 117 ? -5.570 -0.860 2.838 1.00 97.31 117 GLU A O 1
ATOM 957 N N . ARG A 1 118 ? -5.425 0.066 4.874 1.00 97.81 118 ARG A N 1
ATOM 958 C CA . ARG A 1 118 ? -4.502 1.137 4.457 1.00 97.81 118 ARG A CA 1
ATOM 959 C C . ARG A 1 118 ? -3.172 0.596 3.944 1.00 97.81 118 ARG A C 1
ATOM 961 O O . ARG A 1 118 ? -2.566 1.189 3.053 1.00 97.81 118 ARG A O 1
ATOM 968 N N . GLU A 1 119 ? -2.663 -0.481 4.528 1.00 97.38 119 GLU A N 1
ATOM 969 C CA . GLU A 1 119 ? -1.460 -1.151 4.036 1.00 97.38 119 GLU A CA 1
ATOM 970 C C . GLU A 1 119 ? -1.700 -1.830 2.683 1.00 97.38 119 GLU A C 1
ATOM 972 O O . GLU A 1 119 ? -0.916 -1.618 1.760 1.00 97.38 119 GLU A O 1
ATOM 977 N N . ALA A 1 120 ? -2.824 -2.530 2.517 1.00 97.69 120 ALA A N 1
ATOM 978 C CA . ALA A 1 120 ? -3.198 -3.155 1.251 1.00 97.69 120 ALA A CA 1
ATOM 979 C C . ALA A 1 120 ? -3.352 -2.128 0.116 1.00 97.69 120 ALA A C 1
ATOM 981 O O . ALA A 1 120 ? -2.916 -2.382 -1.008 1.00 97.69 120 ALA A O 1
ATOM 982 N N . ILE A 1 121 ? -3.923 -0.950 0.398 1.00 97.56 121 ILE A N 1
ATOM 983 C CA . ILE A 1 121 ? -4.004 0.154 -0.572 1.00 97.56 121 ILE A CA 1
ATOM 984 C C . ILE A 1 121 ? -2.599 0.626 -0.959 1.00 97.56 121 ILE A C 1
ATOM 986 O O . ILE A 1 121 ? -2.278 0.670 -2.145 1.00 97.56 121 ILE A O 1
ATOM 990 N N . ARG A 1 122 ? -1.726 0.890 0.022 1.00 97.81 122 ARG A N 1
ATOM 991 C CA . ARG A 1 122 ? -0.335 1.305 -0.239 1.00 97.81 122 ARG A CA 1
ATOM 992 C C . ARG A 1 122 ? 0.445 0.263 -1.041 1.00 97.81 122 ARG A C 1
ATOM 994 O O . ARG A 1 122 ? 1.270 0.623 -1.878 1.00 97.81 122 ARG A O 1
ATOM 1001 N N . GLU A 1 123 ? 0.216 -1.025 -0.804 1.00 97.69 123 GLU A N 1
ATOM 1002 C CA . GLU A 1 123 ? 0.856 -2.093 -1.574 1.00 97.69 123 GLU A CA 1
ATOM 1003 C C . GLU A 1 123 ? 0.360 -2.122 -3.027 1.00 97.69 123 GLU A C 1
ATOM 1005 O O . GLU A 1 123 ? 1.171 -2.251 -3.946 1.00 97.69 123 GLU A O 1
ATOM 1010 N N . ARG A 1 124 ? -0.949 -1.946 -3.252 1.00 97.75 124 ARG A N 1
ATOM 1011 C CA . ARG A 1 124 ? -1.521 -1.836 -4.604 1.00 97.75 124 ARG A CA 1
ATOM 1012 C C . ARG A 1 124 ? -0.959 -0.633 -5.354 1.00 97.75 124 ARG A C 1
ATOM 1014 O O . ARG A 1 124 ? -0.495 -0.803 -6.474 1.00 97.75 124 ARG A O 1
ATOM 1021 N N . GLU A 1 125 ? -0.899 0.535 -4.718 1.00 97.44 125 GLU A N 1
ATOM 1022 C CA . GLU A 1 125 ? -0.301 1.740 -5.309 1.00 97.44 125 GLU A CA 1
ATOM 1023 C C . GLU A 1 125 ? 1.179 1.537 -5.658 1.00 97.44 125 GLU A C 1
ATOM 1025 O O . GLU A 1 125 ? 1.642 1.971 -6.711 1.00 97.44 125 GLU A O 1
ATOM 1030 N N . ARG A 1 126 ? 1.942 0.841 -4.801 1.00 97.88 126 ARG A N 1
ATOM 1031 C CA . ARG A 1 126 ? 3.343 0.491 -5.091 1.00 97.88 126 ARG A CA 1
ATOM 1032 C C . ARG A 1 126 ? 3.462 -0.430 -6.300 1.00 97.88 126 ARG A C 1
ATOM 1034 O O . ARG A 1 126 ? 4.336 -0.200 -7.133 1.00 97.88 126 ARG A O 1
ATOM 1041 N N . LYS A 1 127 ? 2.606 -1.452 -6.397 1.00 97.88 127 LYS A N 1
ATOM 1042 C CA . LYS A 1 127 ? 2.582 -2.374 -7.542 1.00 97.88 127 LYS A CA 1
ATOM 1043 C C . LYS A 1 127 ? 2.225 -1.639 -8.826 1.00 97.88 127 LYS A C 1
ATOM 1045 O O . LYS A 1 127 ? 2.960 -1.755 -9.797 1.00 97.88 127 LYS A O 1
ATOM 1050 N N . GLU A 1 128 ? 1.183 -0.818 -8.795 1.00 97.50 128 GLU A N 1
ATOM 1051 C CA . GLU A 1 128 ? 0.758 -0.026 -9.948 1.00 97.50 128 GLU A CA 1
ATOM 1052 C C . GLU A 1 128 ? 1.842 0.972 -10.378 1.00 97.50 128 GLU A C 1
ATOM 1054 O O . GLU A 1 128 ? 2.140 1.106 -11.563 1.00 97.50 128 GLU A O 1
ATOM 1059 N N . LYS A 1 129 ? 2.506 1.638 -9.426 1.00 97.44 129 LYS A N 1
ATOM 1060 C CA . LYS A 1 129 ? 3.626 2.535 -9.731 1.00 97.44 129 LYS A CA 1
ATOM 1061 C C . LYS A 1 129 ? 4.794 1.790 -10.381 1.00 97.44 129 LYS A C 1
ATOM 1063 O O . LYS A 1 129 ? 5.389 2.312 -11.320 1.00 97.44 129 LYS A O 1
ATOM 1068 N N . LEU A 1 130 ? 5.125 0.595 -9.889 1.00 97.31 130 LEU A N 1
ATOM 1069 C CA . LEU A 1 130 ? 6.184 -0.239 -10.460 1.00 97.31 130 LEU A CA 1
ATOM 1070 C C . LEU A 1 130 ? 5.820 -0.714 -11.871 1.00 97.31 130 LEU A C 1
ATOM 1072 O O . LEU A 1 130 ? 6.661 -0.679 -12.761 1.00 97.31 130 LEU A O 1
ATOM 1076 N N . GLU A 1 131 ? 4.576 -1.136 -12.082 1.00 97.62 131 GLU A N 1
ATOM 1077 C CA . GLU A 1 131 ? 4.072 -1.563 -13.387 1.00 97.62 131 GLU A CA 1
ATOM 1078 C C . GLU A 1 131 ? 4.111 -0.417 -14.401 1.00 97.62 131 GLU A C 1
ATOM 1080 O O . GLU A 1 131 ? 4.645 -0.586 -15.494 1.00 97.62 131 GLU A O 1
ATOM 1085 N N . ARG A 1 132 ? 3.666 0.784 -14.010 1.00 97.19 132 ARG A N 1
ATOM 1086 C CA . ARG A 1 132 ? 3.773 1.987 -14.847 1.00 97.19 132 ARG A CA 1
ATOM 1087 C C . ARG A 1 132 ? 5.223 2.333 -15.182 1.00 97.19 132 ARG A C 1
ATOM 1089 O O . ARG A 1 132 ? 5.503 2.681 -16.322 1.00 97.19 132 ARG A O 1
ATOM 1096 N N . ALA A 1 133 ? 6.139 2.227 -14.218 1.00 97.81 133 ALA A N 1
ATOM 1097 C CA . ALA A 1 133 ? 7.559 2.477 -14.461 1.00 97.81 133 ALA A CA 1
ATOM 1098 C C . ALA A 1 133 ? 8.152 1.465 -15.456 1.00 97.81 133 ALA A C 1
ATOM 1100 O O . ALA A 1 133 ? 8.867 1.862 -16.368 1.00 97.81 133 ALA A O 1
ATOM 1101 N N . ARG A 1 134 ? 7.798 0.179 -15.331 1.00 97.06 134 ARG A N 1
ATOM 1102 C CA . ARG A 1 134 ? 8.215 -0.864 -16.282 1.00 97.06 134 ARG A CA 1
ATOM 1103 C C . ARG A 1 134 ? 7.656 -0.624 -17.680 1.00 97.06 134 ARG A C 1
ATOM 1105 O O . ARG A 1 134 ? 8.400 -0.728 -18.643 1.00 97.06 134 ARG A O 1
ATOM 1112 N N . ALA A 1 135 ? 6.382 -0.254 -17.790 1.00 97.75 135 ALA A N 1
ATOM 1113 C CA . ALA A 1 135 ? 5.770 0.071 -19.076 1.00 97.75 135 ALA A CA 1
ATOM 1114 C C . ALA A 1 135 ? 6.439 1.289 -19.738 1.00 97.75 135 ALA A C 1
ATOM 1116 O O . ALA A 1 135 ? 6.639 1.303 -20.948 1.00 97.75 135 ALA A O 1
ATOM 1117 N N . GLN A 1 136 ? 6.821 2.301 -18.950 1.00 97.44 136 GLN A N 1
ATOM 1118 C CA . GLN A 1 136 ? 7.589 3.447 -19.448 1.00 97.44 136 GLN A CA 1
ATOM 1119 C C . GLN A 1 136 ? 8.990 3.040 -19.917 1.00 97.44 136 GLN A C 1
ATOM 1121 O O . GLN A 1 136 ? 9.420 3.473 -20.980 1.00 97.44 136 GLN A O 1
ATOM 1126 N N . GLU A 1 137 ? 9.690 2.201 -19.153 1.00 97.38 137 GLU A N 1
ATOM 1127 C CA . GLU A 1 137 ? 11.008 1.682 -19.530 1.00 97.38 137 GLU A CA 1
ATOM 1128 C C . GLU A 1 137 ? 10.943 0.858 -20.825 1.00 97.38 137 GLU A C 1
ATOM 1130 O O . GLU A 1 137 ? 11.767 1.043 -21.718 1.00 97.38 137 GLU A O 1
ATOM 1135 N N . GLU A 1 138 ? 9.934 -0.002 -20.965 1.00 97.44 138 GLU A N 1
ATOM 1136 C CA . GLU A 1 138 ? 9.713 -0.799 -22.173 1.00 97.44 138 GLU A CA 1
ATOM 1137 C C . GLU A 1 138 ? 9.373 0.078 -23.385 1.00 97.44 138 GLU A C 1
ATOM 1139 O O . GLU A 1 138 ? 9.937 -0.123 -24.460 1.00 97.44 138 GLU A O 1
ATOM 1144 N N . ALA A 1 139 ? 8.529 1.100 -23.211 1.00 97.69 139 ALA A N 1
ATOM 1145 C CA . ALA A 1 139 ? 8.219 2.058 -24.269 1.00 97.69 139 ALA A CA 1
ATOM 1146 C C . ALA A 1 139 ? 9.470 2.820 -24.740 1.00 97.69 139 ALA A C 1
ATOM 1148 O O . ALA A 1 139 ? 9.710 2.913 -25.942 1.00 97.69 139 ALA A O 1
ATOM 1149 N N . LEU A 1 140 ? 10.298 3.303 -23.806 1.00 97.88 140 LEU A N 1
ATOM 1150 C CA . LEU A 1 140 ? 11.559 3.981 -24.130 1.00 97.88 140 LEU A CA 1
ATOM 1151 C C . LEU A 1 140 ? 12.546 3.047 -24.836 1.00 97.88 140 LEU A C 1
ATOM 1153 O O . LEU A 1 140 ? 13.246 3.462 -25.757 1.00 97.88 140 LEU A O 1
ATOM 1157 N N . ARG A 1 141 ? 12.599 1.776 -24.427 1.00 98.06 141 ARG A N 1
ATOM 1158 C CA . ARG A 1 141 ? 13.448 0.773 -25.073 1.00 98.06 141 ARG A CA 1
ATOM 1159 C C . ARG A 1 141 ? 13.022 0.518 -26.518 1.00 98.06 141 ARG A C 1
ATOM 1161 O O . ARG A 1 141 ? 13.884 0.462 -27.389 1.00 98.06 141 ARG A O 1
ATOM 1168 N N . LEU A 1 142 ? 11.720 0.386 -26.770 1.00 97.69 142 LEU A N 1
ATOM 1169 C CA . LEU A 1 142 ? 11.187 0.198 -28.121 1.00 97.69 142 LEU A CA 1
ATOM 1170 C C . LEU A 1 142 ? 11.430 1.423 -29.006 1.00 97.69 142 LEU A C 1
ATOM 1172 O O . LEU A 1 142 ? 11.785 1.269 -30.171 1.00 97.69 142 LEU A O 1
ATOM 1176 N N . GLU A 1 143 ? 11.278 2.633 -28.464 1.00 97.62 143 GLU A N 1
ATOM 1177 C CA . GLU A 1 143 ? 11.586 3.866 -29.194 1.00 97.62 143 GLU A CA 1
ATOM 1178 C C . GLU A 1 143 ? 13.071 3.928 -29.577 1.00 97.62 143 GLU A C 1
ATOM 1180 O O . GLU A 1 143 ? 13.407 4.238 -30.720 1.00 97.62 143 GLU A O 1
ATOM 1185 N N . PHE A 1 144 ? 13.963 3.564 -28.652 1.00 98.19 144 PHE A N 1
ATOM 1186 C CA . PHE A 1 144 ? 15.395 3.495 -28.930 1.00 98.19 144 PHE A CA 1
ATOM 1187 C C . PHE A 1 144 ? 15.725 2.461 -30.015 1.00 98.19 144 PHE A C 1
ATOM 1189 O O . PHE A 1 144 ? 16.472 2.763 -30.941 1.00 98.19 144 PHE A O 1
ATOM 1196 N N . GLU A 1 145 ? 15.134 1.265 -29.945 1.00 97.69 145 GLU A N 1
ATOM 1197 C CA . GLU A 1 145 ? 15.324 0.214 -30.951 1.00 97.69 145 GLU A CA 1
ATOM 1198 C C . GLU A 1 145 ? 14.825 0.653 -32.339 1.00 97.69 145 GLU A C 1
ATOM 1200 O O . GLU A 1 145 ? 15.493 0.408 -33.343 1.00 97.69 145 GLU A O 1
ATOM 1205 N N . GLN A 1 146 ? 13.700 1.373 -32.407 1.00 97.69 146 GLN A N 1
ATOM 1206 C CA . GLN A 1 146 ? 13.196 1.950 -33.657 1.00 97.69 146 GLN A CA 1
ATOM 1207 C C . GLN A 1 146 ? 14.141 3.013 -34.225 1.00 97.69 146 GLN A C 1
ATOM 1209 O O . GLN A 1 146 ? 14.436 2.988 -35.419 1.00 97.69 146 GLN A O 1
ATOM 1214 N N . GLN A 1 147 ? 14.647 3.920 -33.385 1.00 97.81 147 GLN A N 1
ATOM 1215 C CA . GLN A 1 147 ? 15.615 4.934 -33.813 1.00 97.81 147 GLN A CA 1
ATOM 1216 C C . GLN A 1 147 ? 16.926 4.302 -34.295 1.00 97.81 147 GLN A C 1
ATOM 1218 O O . GLN A 1 147 ? 17.518 4.758 -35.275 1.00 97.81 147 GLN A O 1
ATOM 1223 N N . GLU A 1 148 ? 17.385 3.239 -33.634 1.00 98.06 148 GLU A N 1
ATOM 1224 C CA . GLU A 1 148 ? 18.584 2.513 -34.042 1.00 98.06 148 GLU A CA 1
ATOM 1225 C C . GLU A 1 148 ? 18.375 1.779 -35.373 1.00 98.06 148 GLU A C 1
ATOM 1227 O O . GLU A 1 148 ? 19.239 1.858 -36.250 1.00 98.06 148 GLU A O 1
ATOM 1232 N N . ALA A 1 149 ? 17.213 1.152 -35.576 1.00 97.75 149 ALA A N 1
ATOM 1233 C CA . ALA A 1 149 ? 16.847 0.531 -36.846 1.00 97.75 149 ALA A CA 1
ATOM 1234 C C . ALA A 1 149 ? 16.763 1.559 -37.989 1.00 97.75 149 ALA A C 1
ATOM 1236 O O . ALA A 1 149 ? 17.347 1.334 -39.050 1.00 97.75 149 ALA A O 1
ATOM 1237 N N . GLU A 1 150 ? 16.122 2.715 -37.768 1.00 97.06 150 GLU A N 1
ATOM 1238 C CA . GLU A 1 150 ? 16.059 3.799 -38.762 1.00 97.06 150 GLU A CA 1
ATOM 1239 C C . GLU A 1 150 ? 17.465 4.314 -39.105 1.00 97.06 150 GLU A C 1
ATOM 1241 O O . GLU A 1 150 ? 17.802 4.534 -40.271 1.00 97.06 150 GLU A O 1
ATOM 1246 N N . ARG A 1 151 ? 18.329 4.470 -38.094 1.00 97.88 151 ARG A N 1
ATOM 1247 C CA . ARG A 1 151 ? 19.720 4.878 -38.302 1.00 97.88 151 ARG A CA 1
ATOM 1248 C C . ARG A 1 151 ? 20.483 3.856 -39.145 1.00 97.88 151 ARG A C 1
ATOM 1250 O O . ARG A 1 151 ? 21.213 4.257 -40.048 1.00 97.88 151 ARG A O 1
ATOM 1257 N N . GLN A 1 152 ? 20.332 2.562 -38.866 1.00 97.50 152 GLN A N 1
ATOM 1258 C CA . GLN A 1 152 ? 20.968 1.503 -39.655 1.00 97.50 152 GLN A CA 1
ATOM 1259 C C . GLN A 1 152 ? 20.450 1.476 -41.096 1.00 97.50 152 GLN A C 1
ATOM 1261 O O . GLN A 1 152 ? 21.241 1.305 -42.022 1.00 97.50 152 GLN A O 1
ATOM 1266 N N . GLU A 1 153 ? 19.151 1.692 -41.306 1.00 96.81 153 GLU A N 1
ATOM 1267 C CA . GLU A 1 153 ? 18.574 1.776 -42.647 1.00 96.81 153 GLU A CA 1
ATOM 1268 C C . GLU A 1 153 ? 19.136 2.969 -43.429 1.00 96.81 153 GLU A C 1
ATOM 1270 O O . GLU A 1 153 ? 19.549 2.802 -44.576 1.00 96.81 153 GLU A O 1
ATOM 1275 N N . ARG A 1 154 ? 19.247 4.148 -42.801 1.00 96.75 154 ARG A N 1
ATOM 1276 C CA . ARG A 1 154 ? 19.891 5.321 -43.418 1.00 96.75 154 ARG A CA 1
ATOM 1277 C C . ARG A 1 154 ? 21.336 5.039 -43.808 1.00 96.75 154 ARG A C 1
ATOM 1279 O O . ARG A 1 154 ? 21.700 5.290 -44.950 1.00 96.75 154 ARG A O 1
ATOM 1286 N N . ILE A 1 155 ? 22.126 4.454 -42.903 1.00 96.31 155 ILE A N 1
ATOM 1287 C CA . ILE A 1 155 ? 23.517 4.072 -43.194 1.00 96.31 155 ILE A CA 1
ATOM 1288 C C . ILE A 1 155 ? 23.565 3.125 -44.397 1.00 96.31 155 ILE A C 1
ATOM 1290 O O . ILE A 1 155 ? 24.338 3.343 -45.323 1.00 96.31 155 ILE A O 1
ATOM 1294 N N . ARG A 1 156 ? 22.695 2.111 -44.432 1.00 96.94 156 ARG A N 1
ATOM 1295 C CA . ARG A 1 156 ? 22.624 1.160 -45.547 1.00 96.94 156 ARG A CA 1
ATOM 1296 C C . ARG A 1 156 ? 22.254 1.838 -46.870 1.00 96.94 156 ARG A C 1
ATOM 1298 O O . ARG A 1 156 ? 22.795 1.480 -47.918 1.00 96.94 156 ARG A O 1
ATOM 1305 N N . LEU A 1 157 ? 21.321 2.790 -46.850 1.00 95.81 157 LEU A N 1
ATOM 1306 C CA . LEU A 1 157 ? 20.947 3.566 -48.034 1.00 95.81 157 LEU A CA 1
ATOM 1307 C C . LEU A 1 157 ? 22.114 4.433 -48.514 1.00 95.81 157 LEU A C 1
ATOM 1309 O O . LEU A 1 157 ? 22.406 4.419 -49.712 1.00 95.81 157 LEU A O 1
ATOM 1313 N N . ASP A 1 158 ? 22.812 5.104 -47.600 1.00 95.81 158 ASP A N 1
ATOM 1314 C CA . ASP A 1 158 ? 23.990 5.920 -47.900 1.00 95.81 158 ASP A CA 1
ATOM 1315 C C . ASP A 1 158 ? 25.126 5.067 -48.488 1.00 95.81 158 ASP A C 1
ATOM 1317 O O . ASP A 1 158 ? 25.701 5.427 -49.516 1.00 95.81 158 ASP A O 1
ATOM 1321 N N . GLU A 1 159 ? 25.395 3.887 -47.922 1.00 94.62 159 GLU A N 1
ATOM 1322 C CA . GLU A 1 159 ? 26.360 2.921 -48.465 1.00 94.62 159 GLU A CA 1
ATOM 1323 C C . GLU A 1 159 ? 25.973 2.469 -49.880 1.00 94.62 159 GLU A C 1
ATOM 1325 O O . GLU A 1 159 ? 26.810 2.451 -50.783 1.00 94.62 159 GLU A O 1
ATOM 1330 N N . SER A 1 160 ? 24.693 2.156 -50.109 1.00 93.62 160 SER A N 1
ATOM 1331 C CA . SER A 1 160 ? 24.197 1.770 -51.438 1.00 93.62 160 SER A CA 1
ATOM 1332 C C . SER A 1 160 ? 24.288 2.910 -52.459 1.00 93.62 160 SER A C 1
ATOM 1334 O O . SER A 1 160 ? 24.436 2.678 -53.660 1.00 93.62 160 SER A O 1
ATOM 1336 N N . PHE A 1 161 ? 24.171 4.158 -52.004 1.00 94.06 161 PHE A N 1
ATOM 1337 C CA . PHE A 1 161 ? 24.328 5.340 -52.838 1.00 94.06 161 PHE A CA 1
ATOM 1338 C C . PHE A 1 161 ? 25.803 5.575 -53.177 1.00 94.06 161 PHE A C 1
ATOM 1340 O O . PHE A 1 161 ? 26.128 5.736 -54.350 1.00 94.06 161 PHE A O 1
ATOM 1347 N N . ALA A 1 162 ? 26.701 5.483 -52.194 1.00 91.25 162 ALA A N 1
ATOM 1348 C CA . ALA A 1 162 ? 28.144 5.576 -52.406 1.00 91.25 162 ALA A CA 1
ATOM 1349 C C . ALA A 1 162 ? 28.662 4.481 -53.356 1.00 91.25 162 ALA A C 1
ATOM 1351 O O . ALA A 1 162 ? 29.453 4.766 -54.252 1.00 91.25 162 ALA A O 1
ATOM 1352 N N . GLN A 1 163 ? 28.169 3.244 -53.226 1.00 89.56 163 GLN A N 1
ATOM 1353 C CA . GLN A 1 163 ? 28.492 2.161 -54.162 1.00 89.56 163 GLN A CA 1
ATOM 1354 C C . GLN A 1 163 ? 28.027 2.466 -55.589 1.00 89.56 163 GLN A C 1
ATOM 1356 O O . GLN A 1 163 ? 28.764 2.201 -56.535 1.00 89.56 163 GLN A O 1
ATOM 1361 N N . ARG A 1 164 ? 26.825 3.034 -55.762 1.00 89.00 164 ARG A N 1
ATOM 1362 C CA . ARG A 1 164 ? 26.339 3.455 -57.085 1.00 89.00 164 ARG A CA 1
ATOM 1363 C C . ARG A 1 164 ? 27.215 4.548 -57.688 1.00 89.00 164 ARG A C 1
ATOM 1365 O O . ARG A 1 164 ? 27.592 4.414 -58.844 1.00 89.00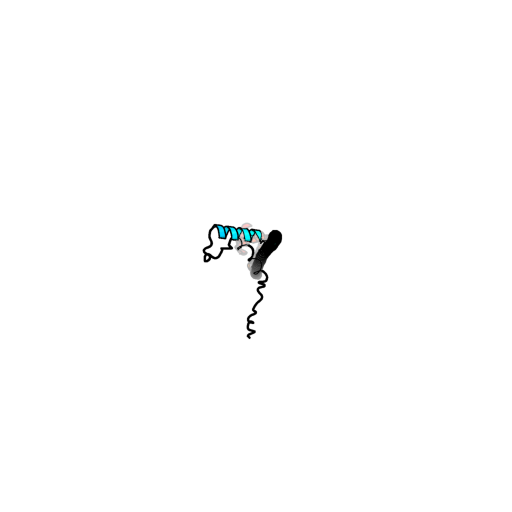 164 ARG A O 1
ATOM 1372 N N . LEU A 1 165 ? 27.590 5.557 -56.900 1.00 87.81 165 LEU A N 1
ATOM 1373 C CA . LEU A 1 165 ? 28.495 6.616 -57.351 1.00 87.81 165 LEU A CA 1
ATOM 1374 C C . LEU A 1 165 ? 29.866 6.070 -57.767 1.00 87.81 165 LEU A C 1
ATOM 1376 O O . LEU A 1 165 ? 30.362 6.435 -58.827 1.00 87.81 165 LEU A O 1
ATOM 1380 N N . ASN A 1 166 ? 30.457 5.168 -56.977 1.00 83.94 166 ASN A N 1
ATOM 1381 C CA . ASN A 1 166 ? 31.733 4.541 -57.334 1.00 83.94 166 ASN A CA 1
ATOM 1382 C C . ASN A 1 166 ? 31.614 3.699 -58.608 1.00 83.94 166 ASN A C 1
ATOM 1384 O O . ASN A 1 166 ? 32.460 3.809 -59.485 1.00 83.94 166 ASN A O 1
ATOM 1388 N N . ASN A 1 167 ? 30.544 2.913 -58.756 1.00 81.25 167 ASN A N 1
ATOM 1389 C CA . ASN A 1 167 ? 30.328 2.122 -59.966 1.00 81.25 167 ASN A CA 1
ATOM 1390 C C . ASN A 1 167 ? 30.117 3.004 -61.205 1.00 81.25 167 ASN A C 1
ATOM 1392 O O . ASN A 1 167 ? 30.600 2.650 -62.275 1.00 81.25 167 ASN A O 1
ATOM 1396 N N . GLU A 1 168 ? 29.421 4.140 -61.095 1.00 76.81 168 GLU A N 1
ATOM 1397 C CA . GLU A 1 168 ? 29.286 5.108 -62.196 1.00 76.81 168 GLU A CA 1
ATOM 1398 C C . GLU A 1 168 ? 30.630 5.757 -62.552 1.00 76.81 168 GLU A C 1
ATOM 1400 O O . GLU A 1 168 ? 30.919 5.954 -63.732 1.00 76.81 168 GLU A O 1
ATOM 1405 N N . PHE A 1 169 ? 31.473 6.030 -61.553 1.00 68.69 169 PHE A N 1
ATOM 1406 C CA . PHE A 1 169 ? 32.816 6.568 -61.757 1.00 68.69 169 PHE A CA 1
ATOM 1407 C C . PHE A 1 169 ? 33.761 5.541 -62.411 1.00 68.69 169 PHE A C 1
ATOM 1409 O O . PHE A 1 169 ? 34.465 5.882 -63.357 1.00 68.69 169 PHE A O 1
ATOM 1416 N N . ASP A 1 170 ? 33.712 4.272 -61.993 1.00 61.62 170 ASP A N 1
ATOM 1417 C CA . ASP A 1 170 ? 34.529 3.181 -62.550 1.00 61.62 170 ASP A CA 1
ATOM 1418 C C . ASP A 1 170 ? 34.031 2.686 -63.924 1.00 61.62 170 ASP A C 1
ATOM 1420 O O . ASP A 1 170 ? 34.806 2.151 -64.719 1.00 61.62 170 ASP A O 1
ATOM 1424 N N . SER A 1 171 ? 32.744 2.873 -64.247 1.00 59.03 171 SER A N 1
ATOM 1425 C CA . SER A 1 171 ? 32.159 2.475 -65.543 1.00 59.03 171 SER A CA 1
ATOM 1426 C C . SER A 1 171 ? 32.558 3.394 -66.704 1.00 59.03 171 SER A C 1
ATOM 1428 O O . SER A 1 171 ? 32.309 3.065 -67.867 1.00 59.03 171 SER A O 1
ATOM 1430 N N . HIS A 1 172 ? 33.191 4.528 -66.410 1.00 54.31 172 HIS A N 1
ATOM 1431 C CA . HIS A 1 172 ? 33.819 5.397 -67.393 1.00 54.31 172 HIS A CA 1
ATOM 1432 C C . HIS A 1 172 ? 35.339 5.319 -67.219 1.00 54.31 172 HIS A C 1
ATOM 1434 O O . HIS A 1 172 ? 35.897 6.131 -66.482 1.00 54.31 172 HIS A O 1
ATOM 1440 N N . PRO A 1 173 ? 36.048 4.384 -67.889 1.00 52.06 173 PRO A N 1
ATOM 1441 C CA . PRO A 1 173 ? 37.500 4.467 -67.935 1.00 52.06 173 PRO A CA 1
ATOM 1442 C C . PRO A 1 173 ? 37.864 5.842 -68.491 1.00 52.06 173 PRO A C 1
ATOM 1444 O O . PRO A 1 173 ? 37.429 6.213 -69.587 1.00 52.06 173 PRO A O 1
ATOM 1447 N N . SER A 1 174 ? 38.605 6.619 -67.702 1.00 49.38 174 SER A N 1
ATOM 1448 C CA . SER A 1 174 ? 39.040 7.948 -68.103 1.00 49.38 174 SER A CA 1
ATOM 1449 C C . SER A 1 174 ? 39.776 7.822 -69.446 1.00 49.38 174 SER A C 1
ATOM 1451 O O . SER A 1 174 ? 40.749 7.067 -69.535 1.00 49.38 174 SER A O 1
ATOM 1453 N N . PRO A 1 175 ? 39.340 8.506 -70.524 1.00 54.25 175 PRO A N 1
ATOM 1454 C CA . PRO A 1 175 ? 39.967 8.373 -71.842 1.00 54.25 175 PRO A CA 1
ATOM 1455 C C . PRO A 1 175 ? 41.435 8.839 -71.853 1.00 54.25 175 PRO A C 1
ATOM 1457 O O . PRO A 1 175 ? 42.160 8.546 -72.804 1.00 54.25 175 PRO A O 1
ATOM 1460 N N . SER A 1 176 ? 41.876 9.521 -70.788 1.00 55.59 176 SER A N 1
ATOM 1461 C CA . SER A 1 176 ? 43.258 9.935 -70.536 1.00 55.59 176 SER A CA 1
ATOM 1462 C C . SER A 1 176 ? 44.235 8.762 -70.456 1.00 55.59 176 SER A C 1
ATOM 1464 O O . SER A 1 176 ? 45.298 8.817 -71.070 1.00 55.59 176 SER A O 1
ATOM 1466 N N . ASP A 1 177 ? 43.865 7.663 -69.797 1.00 57.56 177 ASP A N 1
ATOM 1467 C CA . ASP A 1 177 ? 44.854 6.644 -69.422 1.00 57.56 177 ASP A CA 1
ATOM 1468 C C . ASP A 1 177 ? 45.294 5.797 -70.623 1.00 57.56 177 ASP A C 1
ATOM 1470 O O . ASP A 1 177 ? 46.452 5.398 -70.713 1.00 57.56 177 ASP A O 1
ATOM 1474 N N . SER A 1 178 ? 44.415 5.579 -71.610 1.00 59.41 178 SER A N 1
ATOM 1475 C CA . SER A 1 178 ? 44.810 4.881 -72.846 1.00 59.41 178 SER A CA 1
ATOM 1476 C C . SER A 1 178 ? 45.654 5.764 -73.770 1.00 59.41 178 SER A C 1
ATOM 1478 O O . SER A 1 178 ? 46.584 5.283 -74.421 1.00 59.41 178 SER A O 1
ATOM 1480 N N . HIS A 1 179 ? 45.363 7.068 -73.794 1.00 63.03 179 HIS A N 1
ATOM 1481 C CA . HIS A 1 179 ? 45.994 7.996 -74.722 1.00 63.03 179 HIS A CA 1
ATOM 1482 C C . HIS A 1 179 ? 47.407 8.382 -74.264 1.00 63.03 179 HIS A C 1
ATOM 1484 O O . HIS A 1 179 ? 48.285 8.599 -75.104 1.00 63.03 179 HIS A O 1
ATOM 1490 N N . ASP A 1 180 ? 47.643 8.418 -72.952 1.00 72.62 180 ASP A N 1
ATOM 1491 C CA . ASP A 1 180 ? 48.959 8.679 -72.372 1.00 72.62 180 ASP A CA 1
ATOM 1492 C C . ASP A 1 180 ? 49.879 7.457 -72.473 1.00 72.62 180 ASP A C 1
ATOM 1494 O O . ASP A 1 180 ? 51.066 7.609 -72.766 1.00 72.62 180 ASP A O 1
ATOM 1498 N N . VAL A 1 181 ? 49.335 6.239 -72.362 1.00 80.00 181 VAL A N 1
ATOM 1499 C CA . VAL A 1 181 ? 50.086 4.996 -72.617 1.00 80.00 181 VAL A CA 1
ATOM 1500 C C . VAL A 1 181 ? 50.531 4.905 -74.081 1.00 80.00 181 VAL A C 1
ATOM 1502 O O . VAL A 1 181 ? 51.677 4.543 -74.352 1.00 80.00 181 VAL A O 1
ATOM 1505 N N . GLU A 1 182 ? 49.680 5.290 -75.037 1.00 82.69 182 GLU A N 1
ATOM 1506 C CA . GLU A 1 182 ? 50.042 5.285 -76.461 1.00 82.69 182 GLU A CA 1
ATOM 1507 C C . GLU A 1 182 ? 51.109 6.342 -76.794 1.00 82.69 182 GLU A C 1
ATOM 1509 O O . GLU A 1 182 ? 52.067 6.067 -77.524 1.00 82.69 182 GLU A O 1
ATOM 1514 N N . LYS A 1 183 ? 50.997 7.545 -76.218 1.00 87.06 183 LYS A N 1
ATOM 1515 C CA . LYS A 1 183 ? 52.004 8.609 -76.367 1.00 87.06 183 LYS A CA 1
ATOM 1516 C C . LYS A 1 183 ? 53.348 8.216 -75.756 1.00 87.06 183 LYS A C 1
ATOM 1518 O O . LYS A 1 183 ? 54.383 8.469 -76.375 1.00 87.06 183 LYS A O 1
ATOM 1523 N N . LEU A 1 184 ? 53.329 7.566 -74.592 1.00 86.62 184 LEU A N 1
ATOM 1524 C CA . LEU A 1 184 ? 54.521 7.024 -73.942 1.00 86.62 184 LEU A CA 1
ATOM 1525 C C . LEU A 1 184 ? 55.202 5.975 -74.808 1.00 86.62 184 LEU A C 1
ATOM 1527 O O . LEU A 1 184 ? 56.378 6.129 -75.125 1.00 86.62 184 LEU A O 1
ATOM 1531 N N . ALA A 1 185 ? 54.452 4.973 -75.269 1.00 86.69 185 ALA A N 1
ATOM 1532 C CA . ALA A 1 185 ? 54.978 3.934 -76.146 1.00 86.69 185 ALA A CA 1
ATOM 1533 C C . ALA A 1 185 ? 55.587 4.527 -77.428 1.00 86.69 185 ALA A C 1
ATOM 1535 O O . ALA A 1 185 ? 56.654 4.101 -77.874 1.00 86.69 185 ALA A O 1
ATOM 1536 N N . ARG A 1 186 ? 54.943 5.552 -78.000 1.00 87.25 186 ARG A N 1
ATOM 1537 C CA . ARG A 1 186 ? 55.426 6.231 -79.205 1.00 87.25 186 ARG A CA 1
ATOM 1538 C C . ARG A 1 186 ? 56.713 7.019 -78.966 1.00 87.25 186 ARG A C 1
ATOM 1540 O O . ARG A 1 186 ? 57.593 6.974 -79.821 1.00 87.25 186 ARG A O 1
ATOM 1547 N N . LEU A 1 187 ? 56.849 7.715 -77.835 1.00 87.88 187 LEU A N 1
ATOM 1548 C CA . LEU A 1 187 ? 58.088 8.423 -77.504 1.00 87.88 187 LEU A CA 1
ATOM 1549 C C . LEU A 1 187 ? 59.224 7.442 -77.193 1.00 87.88 187 LEU A C 1
ATOM 1551 O O . LEU A 1 187 ? 60.316 7.605 -77.729 1.00 87.88 187 LEU A O 1
ATOM 1555 N N . THR A 1 188 ? 58.950 6.392 -76.415 1.00 89.75 188 THR A N 1
ATOM 1556 C CA . THR A 1 188 ? 59.908 5.317 -76.117 1.00 89.75 188 THR A CA 1
ATOM 1557 C C . THR A 1 188 ? 60.424 4.652 -77.391 1.00 89.75 188 THR A C 1
ATOM 1559 O O . THR A 1 188 ? 61.619 4.400 -77.507 1.00 89.75 188 THR A O 1
ATOM 1562 N N . ALA A 1 189 ? 59.565 4.425 -78.389 1.00 89.31 189 ALA A N 1
ATOM 1563 C CA . ALA A 1 189 ? 59.988 3.880 -79.679 1.00 89.31 189 ALA A CA 1
ATOM 1564 C C . ALA A 1 189 ? 60.888 4.837 -80.487 1.00 89.31 189 ALA A C 1
ATOM 1566 O O . ALA A 1 189 ? 61.717 4.371 -81.267 1.00 89.31 189 ALA A O 1
ATOM 1567 N N . LEU A 1 190 ? 60.731 6.156 -80.324 1.00 87.75 190 LEU A N 1
ATOM 1568 C CA . LEU A 1 190 ? 61.512 7.170 -81.044 1.00 87.75 190 LEU A CA 1
ATOM 1569 C C . LEU A 1 190 ? 62.869 7.457 -80.390 1.00 87.75 190 LEU A C 1
ATOM 1571 O O . LEU A 1 190 ? 63.837 7.716 -81.100 1.00 87.75 190 LEU A O 1
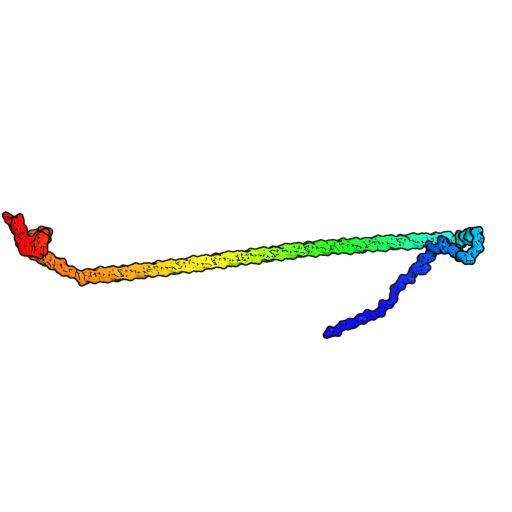ATOM 1575 N N . THR A 1 191 ? 62.946 7.426 -79.059 1.00 86.69 191 THR A N 1
ATOM 1576 C CA . THR A 1 191 ? 64.163 7.769 -78.301 1.00 86.69 191 THR A CA 1
ATOM 1577 C C . THR A 1 191 ? 64.945 6.542 -77.833 1.00 86.69 191 THR A C 1
ATOM 1579 O O . THR A 1 191 ? 66.147 6.635 -77.597 1.00 86.69 191 THR A O 1
ATOM 1582 N N . GLY A 1 192 ? 64.279 5.393 -77.664 1.00 84.69 192 GLY A N 1
ATOM 1583 C CA . GLY A 1 192 ? 64.836 4.201 -77.016 1.00 84.69 192 GLY A CA 1
ATOM 1584 C C . GLY A 1 192 ? 65.063 4.359 -75.507 1.00 84.69 192 GLY A C 1
ATOM 1585 O O . GLY A 1 192 ? 65.661 3.477 -74.890 1.00 84.69 192 GLY A O 1
ATOM 1586 N N . ALA A 1 193 ? 64.620 5.473 -74.916 1.00 87.19 193 ALA A N 1
ATOM 1587 C CA . ALA A 1 193 ? 64.771 5.756 -73.494 1.00 87.19 193 ALA A CA 1
ATOM 1588 C C . ALA A 1 193 ? 63.756 4.970 -72.653 1.00 87.19 193 ALA A C 1
ATOM 1590 O O . ALA A 1 193 ? 62.702 4.552 -73.133 1.00 87.19 193 ALA A O 1
ATOM 1591 N N . ASP A 1 194 ? 64.064 4.786 -71.373 1.00 90.00 194 ASP A N 1
ATOM 1592 C CA . ASP A 1 194 ? 63.169 4.123 -70.436 1.00 90.00 194 ASP A CA 1
ATOM 1593 C C . ASP 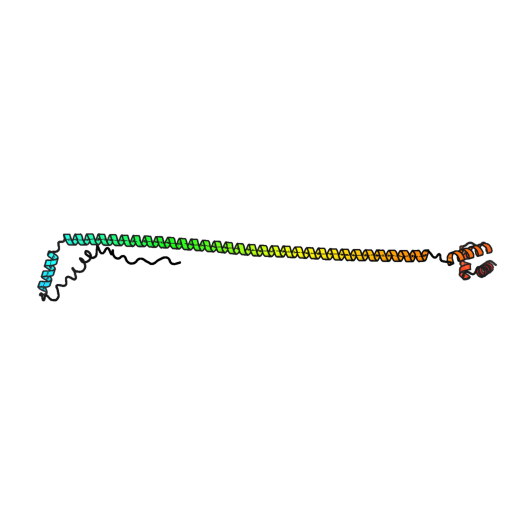A 1 194 ? 61.875 4.925 -70.202 1.00 90.00 194 ASP A C 1
ATOM 1595 O O . ASP A 1 194 ? 61.777 6.134 -70.443 1.00 90.00 194 ASP A O 1
ATOM 1599 N N . GLU A 1 195 ? 60.846 4.227 -69.731 1.00 84.62 195 GLU A N 1
ATOM 1600 C CA . GLU A 1 195 ? 59.488 4.758 -69.604 1.00 84.62 195 GLU A CA 1
ATOM 1601 C C . GLU A 1 195 ? 59.403 5.963 -68.651 1.00 84.62 195 GLU A C 1
ATOM 1603 O O . GLU A 1 195 ? 58.608 6.873 -68.881 1.00 84.62 195 GLU A O 1
ATOM 1608 N N . GLN A 1 196 ? 60.238 6.014 -67.605 1.00 85.88 196 GLN A N 1
ATOM 1609 C CA . GLN A 1 196 ? 60.253 7.135 -66.656 1.00 85.88 196 GLN A CA 1
ATOM 1610 C C . GLN A 1 196 ? 60.818 8.403 -67.292 1.00 85.88 196 GLN A C 1
ATOM 1612 O O . GLN A 1 196 ? 60.237 9.480 -67.141 1.00 85.88 196 GLN A O 1
ATOM 1617 N N . THR A 1 197 ? 61.896 8.271 -68.065 1.00 86.12 197 THR A N 1
ATOM 1618 C CA . THR A 1 197 ? 62.464 9.388 -68.823 1.00 86.12 197 THR A CA 1
ATOM 1619 C C . THR A 1 197 ? 61.471 9.890 -69.872 1.00 86.12 197 THR A C 1
ATOM 1621 O O . THR A 1 197 ? 61.264 11.095 -70.006 1.00 86.12 197 THR A O 1
ATOM 1624 N N . CYS A 1 198 ? 60.780 8.985 -70.572 1.00 87.88 198 CYS A N 1
ATOM 1625 C CA . CYS A 1 198 ? 59.754 9.370 -71.544 1.00 87.88 198 CYS A CA 1
ATOM 1626 C C . CYS A 1 198 ? 58.554 10.080 -70.889 1.00 87.88 198 CYS A C 1
ATOM 1628 O O . CYS A 1 198 ? 58.062 11.059 -71.450 1.00 87.88 198 CYS A O 1
ATOM 1630 N N . ARG A 1 199 ? 58.119 9.648 -69.692 1.00 87.12 199 ARG A N 1
ATOM 1631 C CA . ARG A 1 199 ? 57.086 10.350 -68.902 1.00 87.12 199 ARG A CA 1
ATOM 1632 C C . ARG A 1 199 ? 57.499 11.772 -68.571 1.00 87.12 199 ARG A C 1
ATOM 1634 O O . ARG A 1 199 ? 56.750 12.695 -68.860 1.00 87.12 199 ARG A O 1
ATOM 1641 N N . PHE A 1 200 ? 58.712 11.948 -68.057 1.00 88.56 200 PHE A N 1
ATOM 1642 C CA . PHE A 1 200 ? 59.219 13.266 -67.692 1.00 88.56 200 PHE A CA 1
ATOM 1643 C C . PHE A 1 200 ? 59.180 14.254 -68.870 1.00 88.56 200 PHE A C 1
ATOM 1645 O O . PHE A 1 200 ? 58.665 15.363 -68.738 1.00 88.56 200 PHE A O 1
ATOM 1652 N N . TYR A 1 201 ? 59.664 13.846 -70.048 1.00 89.12 201 TYR A N 1
ATOM 1653 C CA . TYR A 1 201 ? 59.664 14.728 -71.219 1.00 89.12 201 TYR A CA 1
ATOM 1654 C C . TYR A 1 201 ? 58.265 14.969 -71.798 1.00 89.12 201 TYR A C 1
ATOM 1656 O O . TYR A 1 201 ? 58.009 16.065 -72.300 1.00 89.12 201 TYR A O 1
ATOM 1664 N N . LEU A 1 202 ? 57.349 13.996 -71.711 1.00 88.50 202 LEU A N 1
ATOM 1665 C CA . LEU A 1 202 ? 55.947 14.211 -72.079 1.00 88.50 202 LEU A CA 1
ATOM 1666 C C . LEU A 1 202 ? 55.257 15.190 -71.131 1.00 88.50 202 LEU A C 1
ATOM 1668 O O . LEU A 1 202 ? 54.547 16.067 -71.617 1.00 88.50 202 LEU A O 1
ATOM 1672 N N . ASP A 1 203 ? 55.515 15.114 -69.826 1.00 87.12 203 ASP A N 1
ATOM 1673 C CA . ASP A 1 203 ? 54.973 16.059 -68.845 1.00 87.12 203 ASP A CA 1
ATOM 1674 C C . ASP A 1 203 ? 55.486 17.482 -69.111 1.00 87.12 203 ASP A C 1
ATOM 1676 O O . ASP A 1 203 ? 54.698 18.429 -69.191 1.00 87.12 203 ASP A O 1
ATOM 1680 N N . CYS A 1 204 ? 56.791 17.643 -69.365 1.00 85.25 204 CYS A N 1
ATOM 1681 C CA . CYS A 1 204 ? 57.368 18.933 -69.762 1.00 85.25 204 CYS A CA 1
ATOM 1682 C C . CYS A 1 204 ? 56.774 19.476 -71.073 1.00 85.25 204 CYS A C 1
ATOM 1684 O O . CYS A 1 204 ? 56.684 20.690 -71.258 1.00 85.25 204 CYS A O 1
ATOM 1686 N N . ALA A 1 205 ? 56.355 18.589 -71.975 1.00 86.94 205 ALA A N 1
ATOM 1687 C CA . ALA A 1 205 ? 55.739 18.927 -73.252 1.00 86.94 205 ALA A CA 1
ATOM 1688 C C . ALA A 1 205 ? 54.199 18.964 -73.210 1.00 86.94 205 ALA A C 1
ATOM 1690 O O . ALA A 1 205 ? 53.570 19.029 -74.266 1.00 86.94 205 ALA A O 1
ATOM 1691 N N . SER A 1 206 ? 53.579 18.909 -72.021 1.00 84.00 206 SER A N 1
ATOM 1692 C CA . SER A 1 206 ? 52.113 18.872 -71.853 1.00 84.00 206 SER A CA 1
ATOM 1693 C C . SER A 1 206 ? 51.425 17.771 -72.683 1.00 84.00 206 SER A C 1
ATOM 1695 O O . SER A 1 206 ? 50.328 17.954 -73.211 1.00 84.00 206 SER A O 1
ATOM 1697 N N . GLY A 1 207 ? 52.089 16.623 -72.834 1.00 81.25 207 GLY A N 1
ATOM 1698 C CA . GLY A 1 207 ? 51.587 15.454 -73.551 1.00 81.25 207 GLY A CA 1
ATOM 1699 C C . GLY A 1 207 ? 51.736 15.496 -75.079 1.00 81.25 207 GLY A C 1
ATOM 1700 O O . GLY A 1 207 ? 51.097 14.680 -75.751 1.00 81.25 207 GLY A O 1
ATOM 1701 N N . ASP A 1 208 ? 52.539 16.407 -75.646 1.00 87.38 208 ASP A N 1
ATOM 1702 C CA . ASP A 1 208 ? 52.916 16.401 -77.070 1.00 87.38 208 ASP A CA 1
ATOM 1703 C C . ASP A 1 208 ? 54.214 15.601 -77.302 1.00 87.38 208 ASP A C 1
ATOM 1705 O O . ASP A 1 208 ? 55.310 16.005 -76.910 1.00 87.38 208 ASP A O 1
ATOM 1709 N N . VAL A 1 209 ? 54.092 14.468 -78.003 1.00 88.62 209 VAL A N 1
ATOM 1710 C CA . VAL A 1 209 ? 55.201 13.545 -78.314 1.00 88.62 209 VAL A CA 1
ATOM 1711 C C . VAL A 1 209 ? 56.294 14.208 -79.159 1.00 88.62 209 VAL A C 1
ATOM 1713 O O . VAL A 1 209 ? 57.473 13.912 -78.981 1.00 88.62 209 VAL A O 1
ATOM 1716 N N . SER A 1 210 ? 55.933 15.110 -80.076 1.00 88.25 210 SER A N 1
ATOM 1717 C CA . SER A 1 210 ? 56.904 15.736 -80.984 1.00 88.25 210 SER A CA 1
ATOM 1718 C C . SER A 1 210 ? 57.726 16.807 -80.278 1.00 88.25 210 SER A C 1
ATOM 1720 O O . SER A 1 210 ? 58.929 16.924 -80.514 1.00 88.25 210 SER A O 1
ATOM 1722 N N . ALA A 1 211 ? 57.093 17.578 -79.392 1.00 87.88 211 ALA A N 1
ATOM 1723 C CA . ALA A 1 211 ? 57.796 18.533 -78.544 1.00 87.88 211 ALA A CA 1
ATOM 1724 C C . ALA A 1 211 ? 58.679 17.812 -77.508 1.00 87.88 211 ALA A C 1
ATOM 1726 O O . ALA A 1 211 ? 59.841 18.186 -77.344 1.00 87.88 211 ALA A O 1
ATOM 1727 N N . ALA A 1 212 ? 58.182 16.729 -76.897 1.00 89.31 212 ALA A N 1
ATOM 1728 C CA . ALA A 1 212 ? 58.950 15.901 -75.966 1.00 89.31 212 ALA A CA 1
ATOM 1729 C C . ALA A 1 212 ? 60.207 15.296 -76.612 1.00 89.31 212 ALA A C 1
ATOM 1731 O O . ALA A 1 212 ? 61.289 15.356 -76.029 1.00 89.31 212 ALA A O 1
ATOM 1732 N N . PHE A 1 213 ? 60.095 14.780 -77.843 1.00 89.81 213 PHE A N 1
ATOM 1733 C CA . PHE A 1 213 ? 61.243 14.261 -78.591 1.00 89.81 213 PHE A CA 1
ATOM 1734 C C . PHE A 1 213 ? 62.311 15.337 -78.832 1.00 89.81 213 PHE A C 1
ATOM 1736 O O . PHE A 1 213 ? 63.492 15.083 -78.622 1.00 89.81 213 PHE A O 1
ATOM 1743 N N . ARG A 1 214 ? 61.906 16.561 -79.198 1.00 87.94 214 ARG A N 1
ATOM 1744 C CA . ARG A 1 214 ? 62.849 17.676 -79.394 1.00 87.94 214 ARG A CA 1
ATOM 1745 C C . ARG A 1 214 ? 63.557 18.079 -78.104 1.00 87.94 214 ARG A C 1
ATOM 1747 O O . ARG A 1 214 ? 64.744 18.386 -78.146 1.00 87.94 214 ARG A O 1
ATOM 1754 N N . PHE A 1 215 ? 62.856 18.082 -76.969 1.00 87.94 215 PHE A N 1
ATOM 1755 C CA . PHE A 1 215 ? 63.484 18.358 -75.674 1.00 87.94 215 PHE A CA 1
ATOM 1756 C C . PHE A 1 215 ? 64.496 17.280 -75.284 1.00 87.94 215 PHE A C 1
ATOM 1758 O O . PHE A 1 215 ? 65.564 17.605 -74.761 1.00 87.94 215 PHE A O 1
ATOM 1765 N N . TRP A 1 216 ? 64.190 16.016 -75.574 1.00 88.31 216 TRP A N 1
ATOM 1766 C CA . TRP A 1 216 ? 65.127 14.919 -75.369 1.00 88.31 216 TRP A CA 1
ATOM 1767 C C . TRP A 1 216 ? 66.361 15.056 -76.274 1.00 88.31 216 TRP A C 1
ATOM 1769 O O . TRP A 1 216 ? 67.476 15.077 -75.765 1.00 88.31 216 TRP A O 1
ATOM 1779 N N . GLU A 1 217 ? 66.171 15.272 -77.580 1.00 86.75 217 GLU A N 1
ATOM 1780 C CA . GLU A 1 217 ? 67.255 15.402 -78.568 1.00 86.75 217 GLU A CA 1
ATOM 1781 C C . GLU A 1 217 ? 68.217 16.560 -78.243 1.00 86.75 217 GLU A C 1
ATOM 1783 O O . GLU A 1 217 ? 69.432 16.421 -78.385 1.00 86.75 217 GLU A O 1
ATOM 1788 N N . GLN A 1 218 ? 67.687 17.681 -77.738 1.00 85.06 218 GLN A N 1
ATOM 1789 C CA . GLN A 1 218 ? 68.482 18.816 -77.250 1.00 85.06 218 GLN A CA 1
ATOM 1790 C C . GLN A 1 218 ? 69.253 18.518 -75.961 1.00 85.06 218 GLN A C 1
ATOM 1792 O O . GLN A 1 218 ? 70.273 19.148 -75.709 1.00 85.06 218 GLN A O 1
ATOM 1797 N N . SER A 1 219 ? 68.757 17.600 -75.130 1.00 80.94 219 SER A N 1
ATOM 1798 C CA . SER A 1 219 ? 69.410 17.218 -73.873 1.00 80.94 219 SER A CA 1
ATOM 1799 C C . SER A 1 219 ? 70.515 16.176 -74.084 1.00 80.94 219 SER A C 1
ATOM 1801 O O . SER A 1 219 ? 71.373 16.013 -73.219 1.00 80.94 219 SER A O 1
ATOM 1803 N N . THR A 1 220 ? 70.477 15.450 -75.207 1.00 78.75 220 THR A N 1
ATOM 1804 C CA . THR A 1 220 ? 71.417 14.369 -75.546 1.00 78.75 220 THR A CA 1
ATOM 1805 C C . THR A 1 220 ? 72.407 14.714 -76.664 1.00 78.75 220 THR A C 1
ATOM 1807 O O . THR A 1 220 ? 73.272 13.887 -76.955 1.00 78.75 220 THR A O 1
ATOM 1810 N N . SER A 1 221 ? 72.276 15.890 -77.294 1.00 61.88 221 SER A N 1
ATOM 1811 C CA . SER A 1 221 ? 73.252 16.461 -78.246 1.00 61.88 221 SER A CA 1
ATOM 1812 C C . SER A 1 221 ? 74.299 17.308 -77.533 1.00 61.88 221 SER A C 1
ATOM 1814 O O . SER A 1 221 ? 75.477 17.246 -77.951 1.00 61.88 221 SER A O 1
#

Foldseek 3Di:
DDDDDDDDDDDDDPPPVPPPPVPPPPCLVVVPPPPPPPDDPVVVVVVNVVVVVPPPPVNVVVVVVVVVVVVVVVVVVVVVVVVVVVVVVVVVVVVVVVVVVVVVVVVVVVVVVVVVVVVVVVVVVVVVVVVVVVVVVVVVVVVVVVVVVVVVVVVVVVVVVVVVVVCVVVVDDPPVVVLLVVLLVVLCVVQVDDSVLSVVLCVVVVNDSVSSNVVVVVVVD

pLDDT: mean 78.92, std 20.78, range [33.97, 98.19]

Radius of gyration: 73.31 Å; chains: 1; bounding box: 139×32×173 Å

Organism: NCBI:txid44058

Sequence (221 aa):
MIPPQKPSRRGSFSYSGYDGLVRCNLEIETCAIPSELNLNVEDKKLAKKQISQSIDDDALTLCRRELGRLEEERRLEEEEKKEREEKVRITKVRKEREEAEARAQNEKLAREAAEREREAIRERERKEKLERARAQEEALRLEFEQQEAERQERIRLDESFAQRLNNEFDSHPSPSDSHDVEKLARLTALTGADEQTCRFYLDCASGDVSAAFRFWEQSTS

Secondary structure (DSSP, 8-state):
----PPP----------STTTTTSSSSSS-----TTS---HHHHHHHHHHHHHHS-HHHHHHHHHHHHHHHHHHHHHHHHHHHHHHHHHHHHHHHHHHHHHHHHHHHHHHHHHHHHHHHHHHHHHHHHHHHHHHHHHHHHHHHHHHHHHHHHHHHHHHHHHHHHHHHHHHTS--HHHHHHHHHHHHHHHHH---HHHHHHHHHHTTT-HHHHHHHHHHHH-